Protein AF-A0A2J7ZMC0-F1 (afdb_monomer_lite)

Foldseek 3Di:
DVVVVLVVLVVVLVVLLVVLLVQLPDVLLQDPPHDLVVQLVSLVVSLVSLVVSVVVLVVSQVVCVVVVHDRDDDPSSVLSNLSSVLSNLVSVLVVVVVVVVVCVVPDDPVPDDVVVVVVVVVVSVVSVVSSVVSPDDGPVVVVVVVVVVVVVLVVVLVVLVVLVVVLVVVQVPAAFDWDDDDPDPLDTDTPYPDHPPVVVVSLVVSLVSLVVSCPDPSNVVPVVVSVVVNVLSVQLVLQSVLLVLLRVLLVQCVVPLVDPVNCVVCVPLNVLSVVLVVVNSVLSGDADPPVPGAGQRDDDPDDDDDDDDDHSRNPPCSSVSSVVSNVSSVVSQVVCVVVVNHD

Organism: NCBI:txid47790

Secondary structure (DSSP, 8-state):
-HHHHHHHHHHHHHHHHHHHHHHHT-HHHH-TTS-HHHHHHHHHHHHHHHHHHHHHHHHHHHHHHHTTPPPPP-HHHHHHHHHHHHHHHHHHHHHHHHHHHHHHHHS-GGG--HHHHHHHHHHHHHHHHHHHHHS---THHHHHHHHHHHHHHHHHHHHHHHHHHHHHHHTTS----EEE-TT-TT-EEESSSS--HHHHHHHHHHHHHHHHHHT-TT-GGGHHHHHHHHHHHHHHHHHHHHHHHHHHHHHHHHHHHT-HHHHHH-HHHHHHHHHHHHHHHHHT--PPPGGGPPPTT-SSSS--S-S----SS--TTHHHHHHHHHHHHHHHHHHHHHTT---

pLDDT: mean 79.35, std 13.95, range [30.05, 94.62]

InterPro domains:
  IPR013602 Dynein heavy chain, linker [PF08393] (139-338)
  IPR026983 Dynein heavy chain [PTHR10676] (139-338)
  IPR042222 Dynein heavy chain, domain 2, N-terminal [G3DSA:1.20.140.100] (159-339)

Sequence (343 aa):
MYGAELNRQVEQMHKQITAISIQAQHDMILDERSDPFVVLAYTGRLLERVQALQTQAERIQLHQRTFRLEETRFPELEDCHEDVALRHRLWTALVEWEELTGGWLVARFEGLAPSAMEGLLSVYSRAVFKMERGLVPNKLLAAREAVTLISTEATQEAALEAMLDKVTDKWRHVELVLKPYKALKETYVMGGVAPPHEVLAVLEDSAVIMATIAASRYVAGIRAEVERLERQLRLFGDTLDEWLDCQRQWLALEPILTAADIQRQLPAEARAFAAVDRQLKDINRKPPPAKDRPTALQAPVLCNDNEKPRTAGTQPGLLEQLRRCNEALEGVAKNLESLGLNA

Radius of gyration: 39.71 Å; chains: 1; bounding box: 86×35×113 Å

Structure (mmCIF, N/CA/C/O backbone):
data_AF-A0A2J7ZMC0-F1
#
_entry.id   AF-A0A2J7ZMC0-F1
#
loop_
_atom_site.group_PDB
_atom_site.id
_atom_site.type_symbol
_atom_site.label_atom_id
_atom_site.label_alt_id
_atom_site.label_comp_id
_atom_site.label_asym_id
_atom_site.label_entity_id
_atom_site.label_seq_id
_atom_site.pdbx_PDB_ins_code
_atom_site.Cartn_x
_atom_site.Cartn_y
_atom_site.Cartn_z
_atom_site.occupancy
_atom_site.B_iso_or_equiv
_atom_site.auth_seq_id
_atom_site.auth_comp_id
_atom_site.auth_asym_id
_atom_site.auth_atom_id
_atom_site.pdbx_PDB_model_num
ATOM 1 N N . MET A 1 1 ? 51.742 1.397 -58.323 1.00 59.22 1 MET A N 1
ATOM 2 C CA . MET A 1 1 ? 50.314 1.325 -58.710 1.00 59.22 1 MET A CA 1
ATOM 3 C C . MET A 1 1 ? 49.417 0.880 -57.557 1.00 59.22 1 MET A C 1
ATOM 5 O O . MET A 1 1 ? 48.471 1.595 -57.275 1.00 59.22 1 MET A O 1
ATOM 9 N N . TYR A 1 2 ? 49.735 -0.206 -56.840 1.00 64.31 2 TYR A N 1
ATOM 10 C CA . TYR A 1 2 ? 48.884 -0.746 -55.762 1.00 64.31 2 TYR A CA 1
ATOM 11 C C . TYR A 1 2 ? 48.555 0.245 -54.620 1.00 64.31 2 TYR A C 1
ATOM 13 O O . TYR A 1 2 ? 47.405 0.356 -54.218 1.00 64.31 2 TYR A O 1
ATOM 21 N N . GLY A 1 3 ? 49.527 1.042 -54.154 1.00 69.50 3 GLY A N 1
ATOM 22 C CA . GLY A 1 3 ? 49.288 2.042 -53.097 1.00 69.50 3 GLY A CA 1
ATOM 23 C C . GLY A 1 3 ? 48.403 3.229 -53.511 1.00 69.50 3 GLY A C 1
ATOM 24 O O . GLY A 1 3 ? 47.678 3.764 -52.682 1.00 69.50 3 GLY A O 1
ATOM 25 N N . ALA A 1 4 ? 48.403 3.615 -54.793 1.00 77.06 4 ALA A N 1
ATOM 26 C CA . ALA A 1 4 ? 47.547 4.700 -55.289 1.00 77.06 4 ALA A CA 1
ATOM 27 C C . ALA A 1 4 ? 46.073 4.270 -55.363 1.00 77.06 4 ALA A C 1
ATOM 29 O O . ALA A 1 4 ? 45.180 5.054 -55.053 1.00 77.06 4 ALA A O 1
ATOM 30 N N . GLU A 1 5 ? 45.831 3.009 -55.726 1.00 80.25 5 GLU A N 1
ATOM 31 C CA . GLU A 1 5 ? 44.493 2.416 -55.733 1.00 80.25 5 GLU A CA 1
ATOM 32 C C . GLU A 1 5 ? 43.945 2.250 -54.309 1.00 80.25 5 GLU A C 1
ATOM 34 O O . GLU A 1 5 ? 42.790 2.569 -54.044 1.00 80.25 5 GLU A O 1
ATOM 39 N N . LEU A 1 6 ? 44.795 1.844 -53.362 1.00 80.00 6 LEU A N 1
ATOM 40 C CA . LEU A 1 6 ? 44.420 1.727 -51.955 1.00 80.00 6 LEU A CA 1
ATOM 41 C C . LEU A 1 6 ? 44.056 3.086 -51.343 1.00 80.00 6 LEU A C 1
ATOM 43 O O . LEU A 1 6 ? 43.012 3.209 -50.712 1.00 80.00 6 LEU A O 1
ATOM 47 N N . ASN A 1 7 ? 44.856 4.126 -51.603 1.00 80.06 7 ASN A N 1
ATOM 48 C CA . ASN A 1 7 ? 44.552 5.487 -51.152 1.00 80.06 7 ASN A CA 1
ATOM 49 C C . ASN A 1 7 ? 43.242 6.013 -51.752 1.00 80.06 7 ASN A C 1
ATOM 51 O O . ASN A 1 7 ? 42.441 6.620 -51.046 1.00 80.06 7 ASN A O 1
ATOM 55 N N . ARG A 1 8 ? 42.967 5.717 -53.028 1.00 86.06 8 ARG A N 1
ATOM 56 C CA . ARG A 1 8 ? 41.690 6.066 -53.664 1.00 86.06 8 ARG A CA 1
ATOM 57 C C . ARG A 1 8 ? 40.503 5.374 -52.987 1.00 86.06 8 ARG A C 1
ATOM 59 O O . ARG A 1 8 ? 39.468 6.007 -52.785 1.00 86.06 8 ARG A O 1
ATOM 66 N N . GLN A 1 9 ? 40.641 4.097 -52.625 1.00 85.12 9 GLN A N 1
ATOM 67 C CA . GLN A 1 9 ? 39.600 3.357 -51.903 1.00 85.12 9 GLN A CA 1
ATOM 68 C C . GLN A 1 9 ? 39.377 3.920 -50.496 1.00 85.12 9 GLN A C 1
ATOM 70 O O . GLN A 1 9 ? 38.231 4.090 -50.088 1.00 85.12 9 GLN A O 1
ATOM 75 N N . VAL A 1 10 ? 40.450 4.281 -49.789 1.00 84.75 10 VAL A N 1
ATOM 76 C CA . VAL A 1 10 ? 40.393 4.946 -48.478 1.00 84.75 10 VAL A CA 1
ATOM 77 C C . VAL A 1 10 ? 39.643 6.281 -48.575 1.00 84.75 10 VAL A C 1
ATOM 79 O O . VAL A 1 10 ? 38.712 6.516 -47.806 1.00 84.75 10 VAL A O 1
ATOM 82 N N . GLU A 1 11 ? 39.977 7.147 -49.537 1.00 87.00 11 GLU A N 1
ATOM 83 C CA . GLU A 1 11 ? 39.273 8.423 -49.752 1.00 87.00 11 GLU A CA 1
ATOM 84 C C . GLU A 1 11 ? 37.794 8.228 -50.110 1.00 87.00 11 GLU A C 1
ATOM 86 O O . GLU A 1 11 ? 36.926 8.984 -49.664 1.00 87.00 11 GLU A O 1
ATOM 91 N N . GLN A 1 12 ? 37.489 7.210 -50.917 1.00 89.44 12 GLN A N 1
ATOM 92 C CA . GLN A 1 12 ? 36.116 6.879 -51.280 1.00 89.44 12 GLN A CA 1
ATOM 93 C C . GLN A 1 12 ? 35.301 6.435 -50.060 1.00 89.44 12 GLN A C 1
ATOM 95 O O . GLN A 1 12 ? 34.151 6.858 -49.929 1.00 89.44 12 GLN A O 1
ATOM 100 N N . MET A 1 13 ? 35.889 5.651 -49.153 1.00 88.38 13 MET A N 1
ATOM 101 C CA . MET A 1 13 ? 35.207 5.244 -47.924 1.00 88.38 13 MET A CA 1
ATOM 102 C C . MET A 1 13 ? 34.904 6.435 -47.022 1.00 88.38 13 MET A C 1
ATOM 104 O O . MET A 1 13 ? 33.766 6.560 -46.585 1.00 88.38 13 MET A O 1
ATOM 108 N N . HIS A 1 14 ? 35.849 7.361 -46.821 1.00 86.31 14 HIS A N 1
ATOM 109 C CA . HIS A 1 14 ? 35.584 8.574 -46.036 1.00 86.31 14 HIS A CA 1
ATOM 110 C C . HIS A 1 14 ? 34.389 9.360 -46.595 1.00 86.31 14 HIS A C 1
ATOM 112 O O . HIS A 1 14 ? 33.475 9.709 -45.852 1.00 86.31 14 HIS A O 1
ATOM 118 N N . LYS A 1 15 ? 34.322 9.553 -47.921 1.00 90.25 15 LYS A N 1
ATOM 119 C CA . LYS A 1 15 ? 33.177 10.219 -48.571 1.00 90.25 15 LYS A CA 1
ATOM 120 C C . LYS A 1 15 ? 31.860 9.475 -48.342 1.00 90.25 15 LYS A C 1
ATOM 122 O O . LYS A 1 15 ? 30.828 10.109 -48.131 1.00 90.25 15 LYS A O 1
ATOM 127 N N . GLN A 1 16 ? 31.879 8.144 -48.401 1.00 90.69 16 GLN A N 1
ATOM 128 C CA . GLN A 1 16 ? 30.690 7.323 -48.172 1.00 90.69 16 GLN A CA 1
ATOM 129 C C . GLN A 1 16 ? 30.238 7.354 -46.705 1.00 90.69 16 GLN A C 1
ATOM 131 O O . GLN A 1 16 ? 29.037 7.456 -46.469 1.00 90.69 16 GLN A O 1
ATOM 136 N N . ILE A 1 17 ? 31.171 7.349 -45.747 1.00 88.88 17 ILE A N 1
ATOM 137 C CA . ILE A 1 17 ? 30.894 7.496 -44.308 1.00 88.88 17 ILE A CA 1
ATOM 138 C C . ILE A 1 17 ? 30.232 8.851 -44.039 1.00 88.88 17 ILE A C 1
ATOM 140 O O . ILE A 1 17 ? 29.149 8.901 -43.460 1.00 88.88 17 ILE A O 1
ATOM 144 N N . THR A 1 18 ? 30.806 9.950 -44.544 1.00 87.69 18 THR A N 1
ATOM 145 C CA . THR A 1 18 ? 30.214 11.289 -44.390 1.00 87.69 18 THR A CA 1
ATOM 146 C C . THR A 1 18 ? 28.818 11.369 -45.010 1.00 87.69 18 THR A C 1
ATOM 148 O O . THR A 1 18 ? 27.901 11.923 -44.407 1.00 87.69 18 THR A O 1
ATOM 151 N N . ALA A 1 19 ? 28.619 10.784 -46.196 1.00 91.56 19 ALA A N 1
ATOM 152 C CA . ALA A 1 19 ? 27.313 10.774 -46.850 1.00 91.56 19 ALA A CA 1
ATOM 153 C C . ALA A 1 19 ? 26.255 10.001 -46.045 1.00 91.56 19 ALA A C 1
ATOM 155 O O . ALA A 1 19 ? 25.112 10.448 -45.965 1.00 91.56 19 ALA A O 1
ATOM 156 N N . ILE A 1 20 ? 26.618 8.860 -45.447 1.00 89.50 20 ILE A N 1
ATOM 157 C CA . ILE A 1 20 ? 25.699 8.091 -44.599 1.00 89.50 20 ILE A CA 1
ATOM 158 C C . ILE A 1 20 ? 25.394 8.849 -43.305 1.00 89.50 20 ILE A C 1
ATOM 160 O O . ILE A 1 20 ? 24.233 8.914 -42.916 1.00 89.50 20 ILE A O 1
ATOM 164 N N . SER A 1 21 ? 26.394 9.481 -42.689 1.00 84.56 21 SER A N 1
ATOM 165 C CA . SER A 1 21 ? 26.199 10.296 -41.485 1.00 84.56 21 SER A CA 1
ATOM 166 C C . SER A 1 21 ? 25.202 11.443 -41.717 1.00 84.56 21 SER A C 1
ATOM 168 O O . SER A 1 21 ? 24.285 11.631 -40.923 1.00 84.56 21 SER A O 1
ATOM 170 N N . ILE A 1 22 ? 25.286 12.146 -42.855 1.00 86.50 22 ILE A N 1
ATOM 171 C CA . ILE A 1 22 ? 24.305 13.184 -43.227 1.00 86.50 22 ILE A CA 1
ATOM 172 C C . ILE A 1 22 ? 22.911 12.576 -43.447 1.00 86.50 22 ILE A C 1
ATOM 174 O O . ILE A 1 22 ? 21.909 13.124 -42.997 1.00 86.50 22 ILE A O 1
ATOM 178 N N . GLN A 1 23 ? 22.829 11.425 -44.117 1.00 88.81 23 GLN A N 1
ATOM 179 C CA . GLN A 1 23 ? 21.560 10.727 -44.356 1.00 88.81 23 GLN A CA 1
ATOM 180 C C . GLN A 1 23 ? 20.906 10.226 -43.059 1.00 88.81 23 GLN A C 1
ATOM 182 O O . GLN A 1 23 ? 19.683 10.227 -42.952 1.00 88.81 23 GLN A O 1
ATOM 187 N N . ALA A 1 24 ? 21.699 9.856 -42.053 1.00 84.94 24 ALA A N 1
ATOM 188 C CA . ALA A 1 24 ? 21.215 9.474 -40.729 1.00 84.94 24 ALA A CA 1
ATOM 189 C C . ALA A 1 24 ? 20.591 10.652 -39.951 1.00 84.94 24 ALA A C 1
ATOM 191 O O . ALA A 1 24 ? 19.848 10.435 -38.994 1.00 84.94 24 ALA A O 1
ATOM 192 N N . GLN A 1 25 ? 20.855 11.895 -40.365 1.00 82.75 25 GLN A N 1
ATOM 193 C CA . GLN A 1 25 ? 20.270 13.113 -39.793 1.00 82.75 25 GLN A CA 1
ATOM 194 C C . GLN A 1 25 ? 19.023 13.597 -40.545 1.00 82.75 25 GLN A C 1
ATOM 196 O O . GLN A 1 25 ? 18.522 14.680 -40.261 1.00 82.75 25 GLN A O 1
ATOM 201 N N . HIS A 1 26 ? 18.517 12.827 -41.510 1.00 86.56 26 HIS A N 1
ATOM 202 C CA . HIS A 1 26 ? 17.338 13.219 -42.272 1.00 86.56 26 HIS A CA 1
ATOM 203 C C . HIS A 1 26 ? 16.121 13.426 -41.354 1.00 86.56 26 HIS A C 1
ATOM 205 O O . HIS A 1 26 ? 15.813 12.570 -40.527 1.00 86.56 26 HIS A O 1
ATOM 211 N N . ASP A 1 27 ? 15.368 14.508 -41.584 1.00 80.81 27 ASP A N 1
ATOM 212 C CA . ASP A 1 27 ? 14.191 14.898 -40.791 1.00 80.81 27 ASP A CA 1
ATOM 213 C C . ASP A 1 27 ? 13.170 13.769 -40.566 1.00 80.81 27 ASP A C 1
ATOM 215 O O . ASP A 1 27 ? 12.618 13.656 -39.478 1.00 80.81 27 ASP A O 1
ATOM 219 N N . MET A 1 28 ? 12.973 12.871 -41.543 1.00 84.56 28 MET A N 1
ATOM 220 C CA . MET A 1 28 ? 12.070 11.719 -41.420 1.00 84.56 28 MET A CA 1
ATOM 221 C C . MET A 1 28 ? 12.466 10.744 -40.301 1.00 84.56 28 MET A C 1
ATOM 223 O O . MET A 1 28 ? 11.622 10.029 -39.785 1.00 84.56 28 MET A O 1
ATOM 227 N N . ILE A 1 29 ? 13.747 10.680 -39.926 1.00 81.75 29 ILE A N 1
ATOM 228 C CA . ILE A 1 29 ? 14.208 9.825 -38.823 1.00 81.75 29 ILE A CA 1
ATOM 229 C C . ILE A 1 29 ? 13.983 10.521 -37.474 1.00 81.75 29 ILE A C 1
ATOM 231 O O . ILE A 1 29 ? 13.872 9.857 -36.443 1.00 81.75 29 ILE A O 1
ATOM 235 N N . LEU A 1 30 ? 13.948 11.856 -37.476 1.00 76.44 30 LEU A N 1
ATOM 236 C CA . LEU A 1 30 ? 13.874 12.690 -36.279 1.00 76.44 30 LEU A CA 1
ATOM 237 C C . LEU A 1 30 ? 12.436 13.086 -35.912 1.00 76.44 30 LEU A C 1
ATOM 239 O O . LEU A 1 30 ? 12.196 13.433 -34.756 1.00 76.44 30 LEU A O 1
ATOM 243 N N . ASP A 1 31 ? 11.501 13.029 -36.864 1.00 78.62 31 ASP A N 1
ATOM 244 C CA . ASP A 1 31 ? 10.083 13.331 -36.661 1.00 78.62 31 ASP A CA 1
ATOM 245 C C . ASP A 1 31 ? 9.290 12.090 -36.223 1.00 78.62 31 ASP A C 1
ATOM 247 O O . ASP A 1 31 ? 9.159 11.125 -36.974 1.00 78.62 31 ASP A O 1
ATOM 251 N N . GLU A 1 32 ? 8.707 12.164 -35.024 1.00 74.31 32 GLU A N 1
ATOM 252 C CA . GLU A 1 32 ? 7.839 11.153 -34.398 1.00 74.31 32 GLU A CA 1
ATOM 253 C C . GLU A 1 32 ? 6.599 10.810 -35.237 1.00 74.31 32 GLU A C 1
ATOM 255 O O . GLU A 1 32 ? 6.055 9.718 -35.119 1.00 74.31 32 GLU A O 1
ATOM 260 N N . ARG A 1 33 ? 6.147 11.724 -36.104 1.00 78.56 33 ARG A N 1
ATOM 261 C CA . ARG A 1 33 ? 4.962 11.515 -36.955 1.00 78.56 33 ARG A CA 1
ATOM 262 C C . ARG A 1 33 ? 5.264 10.765 -38.248 1.00 78.56 33 ARG A C 1
ATOM 264 O O . ARG A 1 33 ? 4.353 10.540 -39.047 1.00 78.56 33 ARG A O 1
ATOM 271 N N . SER A 1 34 ? 6.529 10.445 -38.490 1.00 87.12 34 SER A N 1
ATOM 272 C CA . SER A 1 34 ? 6.940 9.730 -39.691 1.00 87.12 34 SER A CA 1
ATOM 273 C C . SER A 1 34 ? 6.424 8.297 -39.673 1.00 87.12 34 SER A C 1
ATOM 275 O O . SER A 1 34 ? 6.335 7.671 -38.621 1.00 87.12 34 SER A O 1
ATOM 277 N N . ASP A 1 35 ? 6.110 7.768 -40.856 1.00 87.06 35 ASP A N 1
ATOM 278 C CA . ASP A 1 35 ? 5.677 6.380 -41.010 1.00 87.06 35 ASP A CA 1
ATOM 279 C C . ASP A 1 35 ? 6.795 5.421 -40.539 1.00 87.06 35 ASP A C 1
ATOM 281 O O . ASP A 1 35 ? 7.868 5.388 -41.164 1.00 87.06 35 ASP A O 1
ATOM 285 N N . PRO A 1 36 ? 6.563 4.623 -39.476 1.00 86.69 36 PRO A N 1
ATOM 286 C CA . PRO A 1 36 ? 7.591 3.762 -38.904 1.00 86.69 36 PRO A CA 1
ATOM 287 C C . PRO A 1 36 ? 8.159 2.749 -39.902 1.00 86.69 36 PRO A C 1
ATOM 289 O O . PRO A 1 36 ? 9.359 2.476 -39.881 1.00 86.69 36 PRO A O 1
ATOM 292 N N . PHE A 1 37 ? 7.347 2.222 -40.824 1.00 88.38 37 PHE A N 1
ATOM 293 C CA . PHE A 1 37 ? 7.797 1.242 -41.816 1.00 88.38 37 PHE A CA 1
ATOM 294 C C . PHE A 1 37 ? 8.705 1.882 -42.866 1.00 88.38 37 PHE A C 1
ATOM 296 O O . PHE A 1 37 ? 9.706 1.287 -43.278 1.00 88.38 37 PHE A O 1
ATOM 303 N N . VAL A 1 38 ? 8.396 3.116 -43.273 1.00 90.06 38 VAL A N 1
ATOM 304 C CA . VAL A 1 38 ? 9.235 3.883 -44.205 1.00 90.06 38 VAL A CA 1
ATOM 305 C C . VAL A 1 38 ? 10.580 4.212 -43.562 1.00 90.06 38 VAL A C 1
ATOM 307 O O . VAL A 1 38 ? 11.627 4.021 -44.194 1.00 90.06 38 VAL A O 1
ATOM 310 N N . VAL A 1 39 ? 10.572 4.646 -42.299 1.00 90.06 39 VAL A N 1
ATOM 311 C CA . VAL A 1 39 ? 11.797 4.973 -41.560 1.00 90.06 39 VAL A CA 1
ATOM 312 C C . VAL A 1 39 ? 12.634 3.723 -41.285 1.00 90.06 39 VAL A C 1
ATOM 314 O O . VAL A 1 39 ? 13.853 3.752 -41.475 1.00 90.06 39 VAL A O 1
ATOM 317 N N . LEU A 1 40 ? 12.016 2.595 -40.929 1.00 91.31 40 LEU A N 1
ATOM 318 C CA . LEU A 1 40 ? 12.701 1.310 -40.751 1.00 91.31 40 LEU A CA 1
ATOM 319 C C . LEU A 1 40 ? 13.352 0.815 -42.042 1.00 91.31 40 LEU A C 1
ATOM 321 O O . LEU A 1 40 ? 14.520 0.429 -42.030 1.00 91.31 40 LEU A O 1
ATOM 325 N N . ALA A 1 41 ? 12.641 0.883 -43.169 1.00 91.81 41 ALA A N 1
ATOM 326 C CA . ALA A 1 41 ? 13.199 0.506 -44.464 1.00 91.81 41 ALA A CA 1
ATOM 327 C C . ALA A 1 41 ? 14.363 1.427 -44.871 1.00 91.81 41 ALA A C 1
ATOM 329 O O . ALA A 1 41 ? 15.343 0.976 -45.465 1.00 91.81 41 ALA A O 1
ATOM 330 N N . TYR A 1 42 ? 14.273 2.724 -44.564 1.00 91.94 42 TYR A N 1
ATOM 331 C CA . TYR A 1 42 ? 15.334 3.688 -44.848 1.00 91.94 42 TYR A CA 1
ATOM 332 C C . TYR A 1 42 ? 16.574 3.467 -43.973 1.00 91.94 42 TYR A C 1
ATOM 334 O O . TYR A 1 42 ? 17.674 3.300 -44.499 1.00 91.94 42 TYR A O 1
ATOM 342 N N . THR A 1 43 ? 16.397 3.412 -42.653 1.00 91.19 43 THR A N 1
ATOM 343 C CA . THR A 1 43 ? 17.481 3.185 -41.684 1.00 91.19 43 THR A CA 1
ATOM 344 C C . THR A 1 43 ? 18.112 1.802 -41.838 1.00 91.19 43 THR A C 1
ATOM 346 O O . THR A 1 43 ? 19.330 1.690 -41.740 1.00 91.19 43 THR A O 1
ATOM 349 N N . GLY A 1 44 ? 17.331 0.773 -42.186 1.00 91.69 44 GLY A N 1
ATOM 350 C CA . GLY A 1 44 ? 17.837 -0.563 -42.508 1.00 91.69 44 GLY A CA 1
ATOM 351 C C . GLY A 1 44 ? 18.770 -0.555 -43.721 1.00 91.69 44 GLY A C 1
ATOM 352 O O . GLY A 1 44 ? 19.881 -1.073 -43.648 1.00 91.69 44 GLY A O 1
ATOM 353 N N . ARG A 1 45 ? 18.397 0.146 -44.804 1.00 94.19 45 ARG A N 1
ATOM 354 C CA . ARG A 1 45 ? 19.287 0.333 -45.968 1.00 94.19 45 ARG A CA 1
ATOM 355 C C . ARG A 1 45 ? 20.565 1.097 -45.620 1.00 94.19 45 ARG A C 1
ATOM 357 O O . ARG A 1 45 ? 21.611 0.839 -46.214 1.00 94.19 45 ARG A O 1
ATOM 364 N N . LEU A 1 46 ? 20.500 2.069 -44.707 1.00 91.88 46 LEU A N 1
ATOM 365 C CA . LEU A 1 46 ? 21.705 2.750 -44.223 1.00 91.88 46 LEU A CA 1
ATOM 366 C C . LEU A 1 46 ? 22.591 1.789 -43.423 1.00 91.88 46 LEU A C 1
ATOM 368 O O . LEU A 1 46 ? 23.796 1.766 -43.656 1.00 91.88 46 LEU A O 1
ATOM 372 N N . LEU A 1 47 ? 22.005 0.963 -42.552 1.00 92.69 47 LEU A N 1
ATOM 373 C CA . LEU A 1 47 ? 22.733 -0.012 -41.740 1.00 92.69 47 LEU A CA 1
ATOM 374 C C . LEU A 1 47 ? 23.465 -1.045 -42.607 1.00 92.69 47 LEU A C 1
ATOM 376 O O . LEU A 1 47 ? 24.660 -1.257 -42.412 1.00 92.69 47 LEU A O 1
ATOM 380 N N . GLU A 1 48 ? 22.792 -1.607 -43.616 1.00 93.81 48 GLU A N 1
ATOM 381 C CA . GLU A 1 48 ? 23.401 -2.526 -44.593 1.00 93.81 48 GLU A CA 1
ATOM 382 C C . GLU A 1 48 ? 24.590 -1.881 -45.317 1.00 93.81 48 GLU A C 1
ATOM 384 O O . GLU A 1 48 ? 25.640 -2.499 -45.505 1.00 93.81 48 GLU A O 1
ATOM 389 N N . ARG A 1 49 ? 24.459 -0.604 -45.700 1.00 94.25 49 ARG A N 1
ATOM 390 C CA . ARG A 1 49 ? 25.540 0.142 -46.358 1.00 94.25 49 ARG A CA 1
ATOM 391 C C . ARG A 1 49 ? 26.731 0.367 -45.431 1.00 94.25 49 ARG A C 1
ATOM 393 O O . ARG A 1 49 ? 27.860 0.236 -45.894 1.00 94.25 49 ARG A O 1
ATOM 400 N N . VAL A 1 50 ? 26.510 0.686 -44.154 1.00 92.38 50 VAL A N 1
ATOM 401 C CA . VAL A 1 50 ? 27.612 0.840 -43.189 1.00 92.38 50 VAL A CA 1
ATOM 402 C C . VAL A 1 50 ? 28.295 -0.499 -42.912 1.00 92.38 50 VAL A C 1
ATOM 404 O O . VAL A 1 50 ? 29.521 -0.555 -42.886 1.00 92.38 50 VAL A O 1
ATOM 407 N N . GLN A 1 51 ? 27.537 -1.590 -42.787 1.00 92.94 51 GLN A N 1
ATOM 408 C CA . GLN A 1 51 ? 28.099 -2.936 -42.621 1.00 92.94 51 GLN A CA 1
ATOM 409 C C . GLN A 1 51 ? 28.957 -3.349 -43.824 1.00 92.94 51 GLN A C 1
ATOM 411 O O . GLN A 1 51 ? 30.057 -3.873 -43.654 1.00 92.94 51 GLN A O 1
ATOM 416 N N . ALA A 1 52 ? 28.514 -3.038 -45.046 1.00 93.00 52 ALA A N 1
ATOM 417 C CA . ALA A 1 52 ? 29.318 -3.267 -46.243 1.00 93.00 52 ALA A CA 1
ATOM 418 C C . ALA A 1 52 ? 30.642 -2.476 -46.218 1.00 93.00 52 ALA A C 1
ATOM 420 O O . ALA A 1 52 ? 31.679 -2.999 -46.634 1.00 93.00 52 ALA A O 1
ATOM 421 N N . LEU A 1 53 ? 30.631 -1.241 -45.697 1.00 91.00 53 LEU A N 1
ATOM 422 C CA . LEU A 1 53 ? 31.846 -0.445 -45.503 1.00 91.00 53 LEU A CA 1
ATOM 423 C C . LEU A 1 53 ? 32.762 -1.028 -44.419 1.00 91.00 53 LEU A C 1
ATOM 425 O O . LEU A 1 53 ? 33.975 -1.002 -44.606 1.00 91.00 53 LEU A O 1
ATOM 429 N N . GLN A 1 54 ? 32.220 -1.603 -43.339 1.00 91.56 54 GLN A N 1
ATOM 430 C CA . GLN A 1 54 ? 33.008 -2.316 -42.321 1.00 91.56 54 GLN A CA 1
ATOM 431 C C . GLN A 1 54 ? 33.749 -3.508 -42.937 1.00 91.56 54 GLN A C 1
ATOM 433 O O . GLN A 1 54 ? 34.969 -3.600 -42.819 1.00 91.56 54 GLN A O 1
ATOM 438 N N . THR A 1 55 ? 33.055 -4.348 -43.712 1.00 92.31 55 THR A N 1
ATOM 439 C CA . THR A 1 55 ? 33.694 -5.462 -44.435 1.00 92.31 55 THR A CA 1
ATOM 440 C C . THR A 1 55 ? 34.740 -4.970 -45.445 1.00 92.31 55 THR A C 1
ATOM 442 O O . THR A 1 55 ? 35.789 -5.592 -45.634 1.00 92.31 55 THR A O 1
ATOM 445 N N . GLN A 1 56 ? 34.489 -3.838 -46.111 1.00 89.44 56 GLN A N 1
ATOM 446 C CA . GLN A 1 56 ? 35.458 -3.238 -47.027 1.00 89.44 56 GLN A CA 1
ATOM 447 C C . GLN A 1 56 ? 36.705 -2.719 -46.291 1.00 89.44 56 GLN A C 1
ATOM 449 O O . GLN A 1 56 ? 37.819 -2.929 -46.779 1.00 89.44 56 GLN A O 1
ATOM 454 N N . ALA A 1 57 ? 36.536 -2.088 -45.128 1.00 88.62 57 ALA A N 1
ATOM 455 C CA . ALA A 1 57 ? 37.624 -1.600 -44.287 1.00 88.62 57 ALA A CA 1
ATOM 456 C C . ALA A 1 57 ? 38.502 -2.751 -43.774 1.00 88.62 57 ALA A C 1
ATOM 458 O O . ALA A 1 57 ? 39.725 -2.685 -43.903 1.00 88.62 57 ALA A O 1
ATOM 459 N N . GLU A 1 58 ? 37.895 -3.845 -43.305 1.00 89.44 58 GLU A N 1
ATOM 460 C CA . GLU A 1 58 ? 38.609 -5.064 -42.901 1.00 89.44 58 GLU A CA 1
ATOM 461 C C . GLU A 1 58 ? 39.447 -5.636 -44.050 1.00 89.44 58 GLU A C 1
ATOM 463 O O . GLU A 1 58 ? 40.611 -6.002 -43.870 1.00 89.44 58 GLU A O 1
ATOM 468 N N . ARG A 1 59 ? 38.887 -5.667 -45.266 1.00 88.06 59 ARG A N 1
ATOM 469 C CA . ARG A 1 59 ? 39.602 -6.139 -46.458 1.00 88.06 59 ARG A CA 1
ATOM 470 C C . ARG A 1 59 ? 40.792 -5.242 -46.805 1.00 88.06 59 ARG A C 1
ATOM 472 O O . ARG A 1 59 ? 41.860 -5.750 -47.146 1.00 88.06 59 ARG A O 1
ATOM 479 N N . ILE A 1 60 ? 40.634 -3.922 -46.708 1.00 85.50 60 ILE A N 1
ATOM 480 C CA . ILE A 1 60 ? 41.719 -2.953 -46.932 1.00 85.50 60 ILE A CA 1
ATOM 481 C C . ILE A 1 60 ? 42.831 -3.150 -45.898 1.00 85.50 60 ILE A C 1
ATOM 483 O O . ILE A 1 60 ? 43.994 -3.279 -46.282 1.00 85.50 60 ILE A O 1
ATOM 487 N N . GLN A 1 61 ? 42.482 -3.266 -44.616 1.00 85.88 61 GLN A N 1
ATOM 488 C CA . GLN A 1 61 ? 43.440 -3.511 -43.534 1.00 85.88 61 GLN A CA 1
ATOM 489 C C . GLN A 1 61 ? 44.165 -4.851 -43.701 1.00 85.88 61 GLN A C 1
ATOM 491 O O . GLN A 1 61 ? 45.380 -4.927 -43.520 1.00 85.88 61 GLN A O 1
ATOM 496 N N . LEU A 1 62 ? 43.462 -5.905 -44.129 1.00 87.19 62 LEU A N 1
ATOM 497 C CA . LEU A 1 62 ? 44.068 -7.201 -44.439 1.00 87.19 62 LEU A CA 1
ATOM 498 C C . LEU A 1 62 ? 45.109 -7.085 -45.561 1.00 87.19 62 LEU A C 1
ATOM 500 O O . LEU A 1 62 ? 46.205 -7.647 -45.462 1.00 87.19 62 LEU A O 1
ATOM 504 N N . HIS A 1 63 ? 44.796 -6.340 -46.623 1.00 85.00 63 HIS A N 1
ATOM 505 C CA . HIS A 1 63 ? 45.754 -6.071 -47.691 1.00 85.00 63 HIS A CA 1
ATOM 506 C C . HIS A 1 63 ? 46.944 -5.246 -47.184 1.00 85.00 63 HIS A C 1
ATOM 508 O O . HIS A 1 63 ? 48.083 -5.618 -47.457 1.00 85.00 63 HIS A O 1
ATOM 514 N N . GLN A 1 64 ? 46.720 -4.193 -46.394 1.00 83.50 64 GLN A N 1
ATOM 515 C CA . GLN A 1 64 ? 47.796 -3.390 -45.796 1.00 83.50 64 GLN A CA 1
ATOM 516 C C . GLN A 1 64 ? 48.739 -4.250 -44.950 1.00 83.50 64 GLN A C 1
ATOM 518 O O . GLN A 1 64 ? 49.949 -4.215 -45.172 1.00 83.50 64 GLN A O 1
ATOM 523 N N . ARG A 1 65 ? 48.193 -5.126 -44.097 1.00 88.38 65 ARG A N 1
ATOM 524 C CA . ARG A 1 65 ? 48.960 -6.116 -43.319 1.00 88.38 65 ARG A CA 1
ATOM 525 C C . ARG A 1 65 ? 49.790 -7.037 -44.200 1.00 88.38 65 ARG A C 1
ATOM 527 O O . ARG A 1 65 ? 50.985 -7.213 -43.970 1.00 88.38 65 ARG A O 1
ATOM 534 N N . THR A 1 66 ? 49.167 -7.608 -45.229 1.00 87.31 66 THR A N 1
ATOM 535 C CA . THR A 1 66 ? 49.814 -8.572 -46.135 1.00 87.31 66 THR A CA 1
ATOM 536 C C . THR A 1 66 ? 50.985 -7.935 -46.886 1.00 87.31 66 THR A C 1
ATOM 538 O O . THR A 1 66 ? 52.037 -8.553 -47.039 1.00 87.31 66 THR A O 1
ATOM 541 N N . PHE A 1 67 ? 50.833 -6.677 -47.304 1.00 85.12 67 PHE A N 1
ATOM 542 C CA . PHE A 1 67 ? 51.871 -5.912 -47.999 1.00 85.12 67 PHE A CA 1
ATOM 543 C C . PHE A 1 67 ? 52.819 -5.148 -47.057 1.00 85.12 67 PHE A C 1
ATOM 545 O O . PHE A 1 67 ? 53.683 -4.422 -47.545 1.00 85.12 67 PHE A O 1
ATOM 552 N N . ARG A 1 68 ? 52.698 -5.331 -45.731 1.00 83.56 68 ARG A N 1
ATOM 553 C CA . ARG A 1 68 ? 53.476 -4.627 -44.690 1.00 83.56 68 ARG A CA 1
ATOM 554 C C . ARG A 1 68 ? 53.422 -3.097 -44.817 1.00 83.56 68 ARG A C 1
ATOM 556 O O . ARG A 1 68 ? 54.415 -2.411 -44.583 1.00 83.56 68 ARG A O 1
ATOM 563 N N . LEU A 1 69 ? 52.267 -2.584 -45.224 1.00 83.56 69 LEU A N 1
ATOM 564 C CA . LEU A 1 69 ? 51.947 -1.161 -45.248 1.00 83.56 69 LEU A CA 1
ATOM 565 C C . LEU A 1 69 ? 51.359 -0.739 -43.897 1.00 83.56 69 LEU A C 1
ATOM 567 O O . LEU A 1 69 ? 50.866 -1.573 -43.139 1.00 83.56 69 LEU A O 1
ATOM 571 N N . GLU A 1 70 ? 51.392 0.562 -43.615 1.00 80.81 70 GLU A N 1
ATOM 572 C CA . GLU A 1 70 ? 50.713 1.130 -42.452 1.00 80.81 70 GLU A CA 1
ATOM 573 C C . GLU A 1 70 ? 49.196 0.909 -42.562 1.00 80.81 70 GLU A C 1
ATOM 575 O O . GLU A 1 70 ? 48.590 1.152 -43.610 1.00 80.81 70 GLU A O 1
ATOM 580 N N . GLU A 1 71 ? 48.589 0.401 -41.489 1.00 82.38 71 GLU A N 1
ATOM 581 C CA . GLU A 1 71 ? 47.156 0.121 -41.443 1.00 82.38 71 GLU A CA 1
ATOM 582 C C . GLU A 1 71 ? 46.357 1.404 -41.239 1.00 82.38 71 GLU A C 1
ATOM 584 O O . GLU A 1 71 ? 46.521 2.112 -40.245 1.00 82.38 71 GLU A O 1
ATOM 589 N N . THR A 1 72 ? 45.429 1.672 -42.152 1.00 84.25 72 THR A N 1
ATOM 590 C CA . THR A 1 72 ? 44.493 2.782 -42.011 1.00 84.25 72 THR A CA 1
ATOM 591 C C . THR A 1 72 ? 43.368 2.386 -41.061 1.00 84.25 72 THR A C 1
ATOM 593 O O . THR A 1 72 ? 42.714 1.353 -41.232 1.00 84.25 72 THR A O 1
ATOM 596 N N . ARG A 1 73 ? 43.128 3.221 -40.049 1.00 80.31 73 ARG A N 1
ATOM 597 C CA . ARG A 1 73 ? 41.990 3.092 -39.133 1.00 80.31 73 ARG A CA 1
ATOM 598 C C . ARG A 1 73 ? 40.843 3.978 -39.604 1.00 80.31 73 ARG A C 1
ATOM 600 O O . ARG A 1 73 ? 41.092 5.033 -40.176 1.00 80.31 73 ARG A O 1
ATOM 607 N N . PHE A 1 74 ? 39.618 3.545 -39.328 1.00 83.31 74 PHE A N 1
ATOM 608 C CA . PHE A 1 74 ? 38.390 4.257 -39.686 1.00 83.31 74 PHE A CA 1
ATOM 609 C C . PHE A 1 74 ? 37.523 4.456 -38.438 1.00 83.31 74 PHE A C 1
ATOM 611 O O . PHE A 1 74 ? 36.478 3.818 -38.328 1.00 83.31 74 PHE A O 1
ATOM 618 N N . PRO A 1 75 ? 37.958 5.267 -37.459 1.00 78.81 75 PRO A N 1
ATOM 619 C CA . PRO A 1 75 ? 37.170 5.496 -36.247 1.00 78.81 75 PRO A CA 1
ATOM 620 C C . PRO A 1 75 ? 35.781 6.077 -36.565 1.00 78.81 75 PRO A C 1
ATOM 622 O O . PRO A 1 75 ? 34.788 5.655 -35.985 1.00 78.81 75 PRO A O 1
ATOM 625 N N . GLU A 1 76 ? 35.673 6.937 -37.582 1.00 82.38 76 GLU A N 1
ATOM 626 C CA . GLU A 1 76 ? 34.405 7.548 -37.999 1.00 82.38 76 GLU A CA 1
ATOM 627 C C . GLU A 1 76 ? 33.401 6.524 -38.556 1.00 82.38 76 GLU A C 1
ATOM 629 O O . GLU A 1 76 ? 32.200 6.789 -38.614 1.00 82.38 76 GLU A O 1
ATOM 634 N N . LEU A 1 77 ? 33.879 5.354 -38.998 1.00 86.81 77 LEU A N 1
ATOM 635 C CA . LEU A 1 77 ? 33.029 4.265 -39.477 1.00 86.81 77 LEU A CA 1
ATOM 636 C C . LEU A 1 77 ? 32.334 3.544 -38.320 1.00 86.81 77 LEU A C 1
ATOM 638 O O . LEU A 1 77 ? 31.175 3.157 -38.463 1.00 86.81 77 LEU A O 1
ATOM 642 N N . GLU A 1 78 ? 33.032 3.366 -37.197 1.00 84.94 78 GLU A N 1
ATOM 643 C CA . GLU A 1 78 ? 32.466 2.782 -35.978 1.00 84.94 78 GLU A CA 1
ATOM 644 C C . GLU A 1 78 ? 31.401 3.719 -35.402 1.00 84.94 78 GLU A C 1
ATOM 646 O O . GLU A 1 78 ? 30.260 3.295 -35.219 1.00 84.94 78 GLU A O 1
ATOM 651 N N . ASP A 1 79 ? 31.718 5.010 -35.274 1.00 83.44 79 ASP A N 1
ATOM 652 C CA . ASP A 1 79 ? 30.767 6.028 -34.814 1.00 83.44 79 ASP A CA 1
ATOM 653 C C . ASP A 1 79 ? 29.525 6.095 -35.720 1.00 83.44 79 ASP A C 1
ATOM 655 O O . ASP A 1 79 ? 28.387 6.104 -35.251 1.00 83.44 79 ASP A O 1
ATOM 659 N N . CYS A 1 80 ? 29.721 6.088 -37.045 1.00 85.88 80 CYS A N 1
ATOM 660 C CA . CYS A 1 80 ? 28.622 6.102 -38.012 1.00 85.88 80 CYS A CA 1
ATOM 661 C C . CYS A 1 80 ? 27.760 4.831 -37.937 1.00 85.88 80 CYS A C 1
ATOM 663 O O . CYS A 1 80 ? 26.538 4.905 -38.089 1.00 85.88 80 CYS A O 1
ATOM 665 N N . HIS A 1 81 ? 28.372 3.671 -37.690 1.00 89.25 81 HIS A N 1
ATOM 666 C CA . HIS A 1 81 ? 27.647 2.421 -37.489 1.00 89.25 81 HIS A CA 1
ATOM 667 C C . HIS A 1 81 ? 26.779 2.473 -36.238 1.00 89.25 81 HIS A C 1
ATOM 669 O O . HIS A 1 81 ? 25.590 2.160 -36.315 1.00 89.25 81 HIS A O 1
ATOM 675 N N . GLU A 1 82 ? 27.349 2.882 -35.104 1.00 85.44 82 GLU A N 1
ATOM 676 C CA . GLU A 1 82 ? 26.615 2.987 -33.845 1.00 85.44 82 GLU A CA 1
ATOM 677 C C . GLU A 1 82 ? 25.449 3.975 -33.960 1.00 85.44 82 GLU A C 1
ATOM 679 O O . GLU A 1 82 ? 24.326 3.654 -33.566 1.00 85.44 82 GLU A O 1
ATOM 684 N N . ASP A 1 83 ? 25.677 5.131 -34.583 1.00 83.50 83 ASP A N 1
ATOM 685 C CA . ASP A 1 83 ? 24.681 6.183 -34.800 1.00 83.50 83 ASP A CA 1
ATOM 686 C C . ASP A 1 83 ? 23.470 5.692 -35.627 1.00 83.50 83 ASP A C 1
ATOM 688 O O . ASP A 1 83 ? 22.306 5.884 -35.240 1.00 83.50 83 ASP A O 1
ATOM 692 N N . VAL A 1 84 ? 23.727 4.999 -36.743 1.00 87.38 84 VAL A N 1
ATOM 693 C CA . VAL A 1 84 ? 22.683 4.427 -37.611 1.00 87.38 84 VAL A CA 1
ATOM 694 C C . VAL A 1 84 ? 21.987 3.243 -36.939 1.00 87.38 84 VAL A C 1
ATOM 696 O O . VAL A 1 84 ? 20.760 3.130 -37.008 1.00 87.38 84 VAL A O 1
ATOM 699 N N . ALA A 1 85 ? 22.738 2.378 -36.254 1.00 88.38 85 ALA A N 1
ATOM 700 C CA . ALA A 1 85 ? 22.194 1.220 -35.552 1.00 88.38 85 ALA A CA 1
ATOM 701 C C . ALA A 1 85 ? 21.268 1.634 -34.402 1.00 88.38 85 ALA A C 1
ATOM 703 O O . ALA A 1 85 ? 20.206 1.037 -34.226 1.00 88.38 85 ALA A O 1
ATOM 704 N N . LEU A 1 86 ? 21.624 2.678 -33.646 1.00 85.00 86 LEU A N 1
ATOM 705 C CA . LEU A 1 86 ? 20.779 3.221 -32.582 1.00 85.00 86 LEU A CA 1
ATOM 706 C C . LEU A 1 86 ? 19.477 3.809 -33.131 1.00 85.00 86 LEU A C 1
ATOM 708 O O . LEU A 1 86 ? 18.417 3.548 -32.564 1.00 85.00 86 LEU A O 1
ATOM 712 N N . ARG A 1 87 ? 19.528 4.540 -34.252 1.00 84.44 87 ARG A N 1
ATOM 713 C CA . ARG A 1 87 ? 18.323 5.065 -34.923 1.00 84.44 87 ARG A CA 1
ATOM 714 C C . ARG A 1 87 ? 17.426 3.955 -35.443 1.00 84.44 87 ARG A C 1
ATOM 716 O O . ARG A 1 87 ? 16.223 4.003 -35.222 1.00 84.44 87 ARG A O 1
ATOM 723 N N . HIS A 1 88 ? 17.996 2.948 -36.098 1.00 89.00 88 HIS A N 1
ATOM 724 C CA . HIS A 1 88 ? 17.221 1.796 -36.548 1.00 89.00 88 HIS A CA 1
ATOM 725 C C . HIS A 1 88 ? 16.553 1.099 -35.356 1.00 89.00 88 HIS A C 1
ATOM 727 O O . HIS A 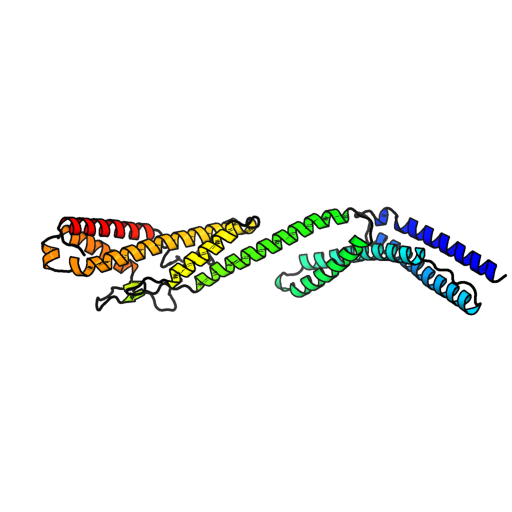1 88 ? 15.344 0.891 -35.356 1.00 89.00 88 HIS A O 1
ATOM 733 N N . ARG A 1 89 ? 17.321 0.849 -34.286 1.00 86.50 89 ARG A N 1
ATOM 734 C CA . ARG A 1 89 ? 16.829 0.201 -33.067 1.00 86.50 89 ARG A CA 1
ATOM 735 C C . ARG A 1 89 ? 15.728 0.996 -32.366 1.00 86.50 89 ARG A C 1
ATOM 737 O O . ARG A 1 89 ? 14.825 0.369 -31.823 1.00 86.50 89 ARG A O 1
ATOM 744 N N . LEU A 1 90 ? 15.796 2.328 -32.370 1.00 85.31 90 LEU A N 1
ATOM 745 C CA . LEU A 1 90 ? 14.752 3.200 -31.824 1.00 85.31 90 LEU A CA 1
ATOM 746 C C . LEU A 1 90 ? 13.409 2.943 -32.509 1.00 85.31 90 LEU A C 1
ATOM 748 O O . LEU A 1 90 ? 12.423 2.648 -31.840 1.00 85.31 90 LEU A O 1
ATOM 752 N N . TRP A 1 91 ? 13.393 3.006 -33.839 1.00 86.62 91 TRP A N 1
ATOM 753 C CA . TRP A 1 91 ? 12.176 2.800 -34.619 1.00 86.62 91 TRP A CA 1
ATOM 754 C C . TRP A 1 91 ? 11.682 1.353 -34.552 1.00 86.62 91 TRP A C 1
ATOM 756 O O . TRP A 1 91 ? 10.477 1.131 -34.491 1.00 86.62 91 TRP A O 1
ATOM 766 N N . THR A 1 92 ? 12.584 0.367 -34.475 1.00 87.00 92 THR A N 1
ATOM 767 C CA . THR A 1 92 ? 12.185 -1.037 -34.282 1.00 87.00 92 THR A CA 1
ATOM 768 C C . THR A 1 92 ? 11.507 -1.214 -32.929 1.00 87.00 92 THR A C 1
ATOM 770 O O . THR A 1 92 ? 10.425 -1.781 -32.857 1.00 87.00 92 THR A O 1
ATOM 773 N N . ALA A 1 93 ? 12.107 -0.670 -31.865 1.00 85.94 93 ALA A N 1
ATOM 774 C CA . ALA A 1 93 ? 11.563 -0.778 -30.519 1.00 85.94 93 ALA A CA 1
ATOM 775 C C . ALA A 1 93 ? 10.215 -0.058 -30.371 1.00 85.94 93 ALA A C 1
ATOM 777 O O . ALA A 1 93 ? 9.366 -0.546 -29.635 1.00 85.94 93 ALA A O 1
ATOM 778 N N . LEU A 1 94 ? 10.006 1.068 -31.065 1.00 84.38 94 LEU A N 1
ATOM 779 C CA . LEU A 1 94 ? 8.720 1.774 -31.090 1.00 84.38 94 LEU A CA 1
ATOM 780 C C . LEU A 1 94 ? 7.603 0.904 -31.679 1.00 84.38 94 LEU A C 1
ATOM 782 O O . LEU A 1 94 ? 6.568 0.745 -31.038 1.00 84.38 94 LEU A O 1
ATOM 786 N N . VAL A 1 95 ? 7.833 0.304 -32.852 1.00 87.38 95 VAL A N 1
ATOM 787 C CA . VAL A 1 95 ? 6.843 -0.569 -33.510 1.00 87.38 95 VAL A CA 1
ATOM 788 C C . VAL A 1 95 ? 6.569 -1.815 -32.671 1.00 87.38 95 VAL A C 1
ATOM 790 O O . VAL A 1 95 ? 5.415 -2.133 -32.400 1.00 87.38 95 VAL A O 1
ATOM 793 N N . GLU A 1 96 ? 7.620 -2.4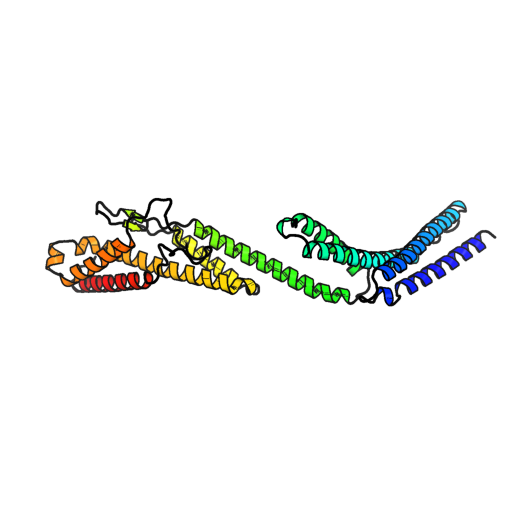90 -32.195 1.00 87.31 96 GLU A N 1
ATOM 794 C CA . GLU A 1 96 ? 7.467 -3.682 -31.352 1.00 87.31 96 GLU A CA 1
ATOM 795 C C . GLU A 1 96 ? 6.709 -3.359 -30.046 1.00 87.31 96 GLU A C 1
ATOM 797 O O . GLU A 1 96 ? 5.900 -4.158 -29.572 1.00 87.31 96 GLU A O 1
ATOM 802 N N . TRP A 1 97 ? 6.939 -2.180 -29.458 1.00 85.31 97 TRP A N 1
ATOM 803 C CA . TRP A 1 97 ? 6.246 -1.734 -28.249 1.00 85.31 97 TRP A CA 1
ATOM 804 C C . TRP A 1 97 ? 4.767 -1.416 -28.493 1.00 85.31 97 TRP A C 1
ATOM 806 O O . TRP A 1 97 ? 3.918 -1.776 -27.673 1.00 85.31 97 TRP A O 1
ATOM 816 N N . GLU A 1 98 ? 4.438 -0.770 -29.611 1.00 84.94 98 GLU A N 1
ATOM 817 C CA . GLU A 1 98 ? 3.054 -0.481 -29.997 1.00 84.94 98 GLU A CA 1
AT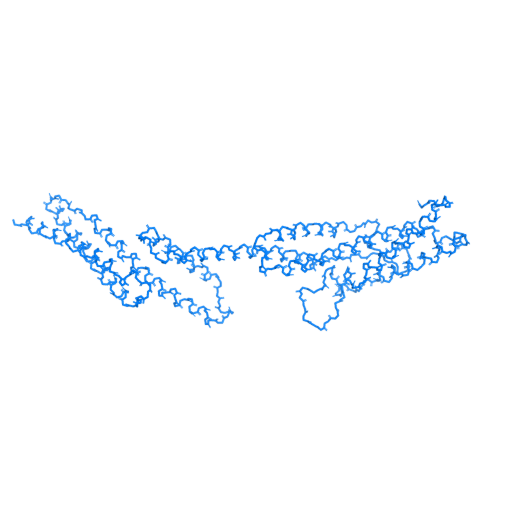OM 818 C C . GLU A 1 98 ? 2.256 -1.775 -30.227 1.00 84.94 98 GLU A C 1
ATOM 820 O O . GLU A 1 98 ? 1.142 -1.915 -29.721 1.00 84.94 98 GLU A O 1
ATOM 825 N N . GLU A 1 99 ? 2.852 -2.774 -30.884 1.00 86.00 99 GLU A N 1
ATOM 826 C CA . GLU A 1 99 ? 2.239 -4.097 -31.057 1.00 86.00 99 GLU A CA 1
ATOM 827 C C . GLU A 1 99 ? 2.012 -4.816 -29.718 1.00 86.00 99 GLU A C 1
ATOM 829 O O . GLU A 1 99 ? 0.929 -5.356 -29.469 1.00 86.00 99 GLU A O 1
ATOM 834 N N . LEU A 1 100 ? 3.013 -4.805 -28.828 1.00 84.56 100 LEU A N 1
ATOM 835 C CA . LEU A 1 100 ? 2.918 -5.434 -27.507 1.00 84.56 100 LEU A CA 1
ATOM 836 C C . LEU A 1 100 ? 1.836 -4.786 -26.642 1.00 84.56 100 LEU A C 1
ATOM 838 O O . LEU A 1 100 ? 0.989 -5.482 -26.079 1.00 84.56 100 LEU A O 1
ATOM 842 N N . THR A 1 101 ? 1.849 -3.457 -26.544 1.00 82.25 101 THR A N 1
ATOM 843 C CA . THR A 1 101 ? 0.881 -2.714 -25.730 1.00 82.25 101 THR A CA 1
ATOM 844 C C . THR A 1 101 ? -0.527 -2.792 -26.306 1.00 82.25 101 THR A C 1
ATOM 846 O O . THR A 1 101 ? -1.472 -3.013 -25.549 1.00 82.25 101 THR A O 1
ATOM 849 N N . GLY A 1 102 ? -0.683 -2.723 -27.632 1.00 85.31 102 GLY A N 1
ATOM 850 C CA . GLY A 1 102 ? -1.957 -2.978 -28.301 1.00 85.31 102 GLY A CA 1
ATOM 851 C C . GLY A 1 102 ? -2.495 -4.379 -27.998 1.00 85.31 102 GLY A C 1
ATOM 852 O O . GLY A 1 102 ? -3.669 -4.536 -27.656 1.00 85.31 102 GLY A O 1
ATOM 853 N N . GLY A 1 103 ? -1.626 -5.393 -28.025 1.00 84.50 103 GLY A N 1
ATOM 854 C CA . GLY A 1 103 ? -1.970 -6.761 -27.639 1.00 84.50 103 GLY A CA 1
ATOM 855 C C . GLY A 1 103 ? -2.433 -6.876 -26.184 1.00 84.50 103 GLY A C 1
ATOM 856 O O . GLY A 1 103 ? -3.436 -7.535 -25.910 1.00 84.50 103 GLY A O 1
ATOM 857 N N . TRP A 1 104 ? -1.754 -6.204 -25.250 1.00 84.44 104 TRP A N 1
ATOM 858 C CA . TRP A 1 104 ? -2.132 -6.207 -23.832 1.00 84.44 104 TRP A CA 1
ATOM 859 C C . TRP A 1 104 ? -3.463 -5.509 -23.562 1.00 84.44 104 TRP A C 1
ATOM 861 O O . TRP A 1 104 ? -4.230 -5.978 -22.726 1.00 84.44 104 TRP A O 1
ATOM 871 N N . LEU A 1 105 ? -3.760 -4.428 -24.284 1.00 82.88 105 LEU A N 1
ATOM 872 C CA . LEU A 1 105 ? -5.008 -3.677 -24.133 1.00 82.88 105 LEU A CA 1
ATOM 873 C C . LEU A 1 105 ? -6.235 -4.456 -24.623 1.00 82.88 105 LEU A C 1
ATOM 875 O O . LEU A 1 105 ? -7.333 -4.262 -24.106 1.00 82.88 105 LEU A O 1
ATOM 879 N N . VAL A 1 106 ? -6.058 -5.330 -25.616 1.00 84.88 106 VAL A N 1
ATOM 880 C CA . VAL A 1 106 ? -7.141 -6.152 -26.182 1.00 84.88 106 VAL A CA 1
ATOM 881 C C . VAL A 1 106 ? -7.261 -7.509 -25.476 1.00 84.88 106 VAL A C 1
ATOM 883 O O . VAL A 1 106 ? -8.323 -8.138 -25.505 1.00 84.88 106 VAL A O 1
ATOM 886 N N . ALA A 1 107 ? -6.194 -7.982 -24.829 1.00 81.56 107 ALA A N 1
ATOM 887 C CA . ALA A 1 107 ? -6.193 -9.254 -24.122 1.00 81.56 107 ALA A CA 1
ATOM 888 C C . ALA A 1 107 ? -7.147 -9.253 -22.915 1.00 81.56 107 ALA A C 1
ATOM 890 O O . ALA A 1 107 ? -7.300 -8.273 -22.187 1.00 81.56 107 ALA A O 1
ATOM 891 N N . ARG A 1 108 ? -7.774 -10.408 -22.661 1.00 76.62 108 ARG A N 1
ATOM 892 C CA . ARG A 1 108 ? -8.542 -10.621 -21.427 1.00 76.62 108 ARG A CA 1
ATOM 893 C C . ARG A 1 108 ? -7.594 -10.550 -20.233 1.00 76.62 108 ARG A C 1
ATOM 895 O O . ARG A 1 108 ? -6.559 -11.209 -20.245 1.00 76.62 108 ARG A O 1
ATOM 902 N N . PHE A 1 109 ? -8.004 -9.835 -19.188 1.00 74.69 109 PHE A N 1
ATOM 903 C CA . PHE A 1 109 ? -7.200 -9.603 -17.983 1.00 74.69 109 PHE A CA 1
ATOM 904 C C . PHE A 1 109 ? -6.624 -10.893 -17.366 1.00 74.69 109 PHE A C 1
ATOM 906 O O . PHE A 1 109 ? -5.453 -10.940 -17.019 1.00 74.69 109 PHE A O 1
ATOM 913 N N . GLU A 1 110 ? -7.408 -11.974 -17.324 1.00 77.44 110 GLU A N 1
ATOM 914 C CA . GLU A 1 110 ? -6.984 -13.290 -16.807 1.00 77.44 110 GLU A CA 1
ATOM 915 C C . GLU A 1 110 ? -5.861 -13.956 -17.626 1.00 77.44 110 GLU A C 1
ATOM 917 O O . GLU A 1 110 ? -5.180 -14.850 -17.131 1.00 77.44 110 GLU A O 1
ATOM 922 N N . GLY A 1 111 ? -5.683 -13.555 -18.888 1.00 75.00 111 GLY A N 1
ATOM 923 C CA . GLY A 1 111 ? -4.636 -14.055 -19.780 1.00 75.00 111 GLY A CA 1
ATOM 924 C C . GLY A 1 111 ? -3.360 -13.211 -19.769 1.00 75.00 111 GLY A C 1
ATOM 925 O O . GLY A 1 111 ? -2.384 -13.590 -20.417 1.00 75.00 111 GLY A O 1
ATOM 926 N N . LEU A 1 112 ? -3.351 -12.079 -19.057 1.00 80.56 112 LEU A N 1
ATOM 927 C CA . LEU A 1 112 ? -2.152 -11.268 -18.878 1.00 80.56 112 LEU A CA 1
ATOM 928 C C . LEU A 1 112 ? -1.273 -11.913 -17.808 1.00 80.56 112 LEU A C 1
ATOM 930 O O . LEU A 1 112 ? -1.724 -12.186 -16.700 1.00 80.56 112 LEU A O 1
ATOM 934 N N . ALA A 1 113 ? -0.008 -12.156 -18.143 1.00 80.38 113 ALA A N 1
ATOM 935 C CA . ALA A 1 113 ? 0.986 -12.690 -17.219 1.00 80.38 113 ALA A CA 1
ATOM 936 C C . ALA A 1 113 ? 1.875 -11.541 -16.702 1.00 80.38 113 ALA A C 1
ATOM 938 O O . ALA A 1 113 ? 2.769 -11.108 -17.437 1.00 80.38 113 ALA A O 1
ATOM 939 N N . PRO A 1 114 ? 1.688 -11.056 -15.456 1.00 79.12 114 PRO A N 1
ATOM 940 C CA . PRO A 1 114 ? 2.403 -9.881 -14.949 1.00 79.12 114 PRO A CA 1
ATOM 941 C C . PRO A 1 114 ? 3.926 -10.053 -14.958 1.00 79.12 114 PRO A C 1
ATOM 943 O O . PRO A 1 114 ? 4.653 -9.154 -15.367 1.00 79.12 114 PRO A O 1
ATOM 946 N N . SER A 1 115 ? 4.417 -11.249 -14.620 1.00 79.25 115 SER A N 1
ATOM 947 C CA . SER A 1 115 ? 5.852 -11.564 -14.622 1.00 79.25 115 SER A CA 1
ATOM 948 C C . SER A 1 115 ? 6.484 -11.514 -16.019 1.00 79.25 115 SER A C 1
ATOM 950 O O . SER A 1 115 ? 7.633 -11.100 -16.174 1.00 79.25 115 SER A O 1
ATOM 952 N N . ALA A 1 116 ? 5.739 -11.903 -17.058 1.00 79.12 116 ALA A N 1
ATOM 953 C CA . ALA A 1 116 ? 6.203 -11.797 -18.439 1.00 79.12 116 ALA A CA 1
ATOM 954 C C . ALA A 1 116 ? 6.254 -10.330 -18.895 1.00 79.12 116 ALA A C 1
ATOM 956 O O . ALA A 1 116 ? 7.200 -9.925 -19.573 1.00 79.12 116 ALA A O 1
ATOM 957 N N . MET A 1 117 ? 5.272 -9.524 -18.478 1.00 78.81 117 MET A N 1
ATOM 958 C CA . MET A 1 117 ? 5.233 -8.086 -18.755 1.00 78.81 117 MET A CA 1
ATOM 959 C C . MET A 1 117 ? 6.393 -7.352 -18.073 1.00 78.81 117 MET A C 1
ATOM 961 O O . MET A 1 117 ? 7.070 -6.565 -18.728 1.00 78.81 117 MET A O 1
ATOM 965 N N . GLU A 1 118 ? 6.695 -7.658 -16.809 1.00 78.19 118 GLU A N 1
ATOM 966 C CA . GLU A 1 118 ? 7.861 -7.117 -16.090 1.00 78.19 118 GLU A CA 1
ATOM 967 C C . GLU A 1 118 ? 9.187 -7.451 -16.791 1.00 78.19 118 GLU A C 1
ATOM 969 O O . GLU A 1 118 ? 10.062 -6.590 -16.940 1.00 78.19 118 GLU A O 1
ATOM 974 N N . GLY A 1 119 ? 9.330 -8.687 -17.281 1.00 82.25 119 GLY A N 1
ATOM 975 C CA . GLY A 1 119 ? 10.493 -9.105 -18.062 1.00 82.25 119 GLY A CA 1
ATOM 976 C C . GLY A 1 119 ? 10.664 -8.283 -19.342 1.00 82.25 119 GLY A C 1
ATOM 977 O O . GLY A 1 119 ? 11.762 -7.794 -19.621 1.00 82.25 119 GLY A O 1
ATOM 978 N N . LEU A 1 120 ? 9.577 -8.075 -20.093 1.00 82.81 120 LEU A N 1
ATOM 979 C CA . LEU A 1 120 ? 9.580 -7.255 -21.308 1.00 82.81 120 LEU A CA 1
ATOM 980 C C . LEU A 1 120 ? 9.867 -5.781 -20.992 1.00 82.81 120 LEU A C 1
ATOM 982 O O . LEU A 1 120 ? 10.746 -5.187 -21.616 1.00 82.81 120 LEU A O 1
ATOM 986 N N . LEU A 1 121 ? 9.227 -5.216 -19.965 1.00 81.94 121 LEU A N 1
ATOM 987 C CA . LEU A 1 121 ? 9.485 -3.859 -19.473 1.00 81.94 121 LEU A CA 1
ATOM 988 C C . LEU A 1 121 ? 10.971 -3.645 -19.143 1.00 81.94 121 LEU A C 1
ATOM 990 O O . LEU A 1 121 ? 11.552 -2.629 -19.526 1.00 81.94 121 LEU A O 1
ATOM 994 N N . SER A 1 122 ? 11.626 -4.620 -18.504 1.00 80.00 122 SER A N 1
ATOM 995 C CA . SER A 1 122 ? 13.065 -4.567 -18.200 1.00 80.00 122 SER A CA 1
ATOM 996 C C . SER A 1 122 ? 13.953 -4.550 -19.454 1.00 80.00 122 SER A C 1
ATOM 998 O O . SER A 1 122 ? 15.007 -3.901 -19.473 1.00 80.00 122 SER A O 1
ATOM 1000 N N . VAL A 1 123 ? 13.564 -5.271 -20.509 1.00 84.12 123 VAL A N 1
ATOM 1001 C CA . VAL A 1 123 ? 14.297 -5.296 -21.785 1.00 84.12 123 VAL A CA 1
ATOM 1002 C C . VAL A 1 123 ? 14.174 -3.951 -22.500 1.00 84.12 123 VAL A C 1
ATOM 1004 O O . VAL A 1 123 ? 15.198 -3.376 -22.881 1.00 84.12 123 VAL A O 1
ATOM 1007 N N . TYR A 1 124 ? 12.957 -3.415 -22.624 1.00 80.69 124 TYR A N 1
ATOM 1008 C CA . TYR A 1 124 ? 12.728 -2.120 -23.271 1.00 80.69 124 TYR A CA 1
ATOM 1009 C C . TYR A 1 124 ? 13.330 -0.962 -22.475 1.00 80.69 124 TYR A C 1
ATOM 1011 O O . TYR A 1 124 ? 13.968 -0.100 -23.068 1.00 80.69 124 TYR A O 1
ATOM 1019 N N . SER A 1 125 ? 13.261 -0.990 -21.142 1.00 76.94 125 SER A N 1
ATOM 1020 C CA . SER A 1 125 ? 13.918 0.002 -20.279 1.00 76.94 125 SER A CA 1
ATOM 1021 C C . SER A 1 125 ? 15.434 0.073 -20.523 1.00 76.94 125 SER A C 1
ATOM 1023 O O . SER A 1 125 ? 15.992 1.155 -20.717 1.00 76.94 125 SER A O 1
ATOM 1025 N N . ARG A 1 126 ? 16.112 -1.081 -20.629 1.00 80.69 126 ARG A N 1
ATOM 1026 C CA . ARG A 1 126 ? 17.545 -1.133 -20.979 1.00 80.69 126 ARG A CA 1
ATOM 1027 C C . ARG A 1 126 ? 17.827 -0.631 -22.394 1.00 80.69 126 ARG A C 1
ATOM 1029 O O . ARG A 1 126 ? 18.840 0.036 -22.608 1.00 80.69 126 ARG A O 1
ATOM 1036 N N . ALA A 1 127 ? 16.961 -0.956 -23.352 1.00 77.19 127 ALA A N 1
ATOM 1037 C CA . ALA A 1 127 ? 17.099 -0.496 -24.729 1.00 77.19 127 ALA A CA 1
ATOM 1038 C C . ALA A 1 127 ? 16.962 1.033 -24.821 1.00 77.19 127 ALA A C 1
ATOM 1040 O O . ALA A 1 127 ? 17.824 1.676 -25.416 1.00 77.19 127 ALA A O 1
ATOM 1041 N N . VAL A 1 128 ? 15.951 1.606 -24.161 1.00 75.75 128 VAL A N 1
ATOM 1042 C CA . VAL A 1 128 ? 15.740 3.055 -24.050 1.00 75.75 128 VAL A CA 1
ATOM 1043 C C . VAL A 1 128 ? 16.955 3.715 -23.407 1.00 75.75 128 VAL A C 1
ATOM 1045 O O . VAL A 1 128 ? 17.534 4.608 -24.009 1.00 75.75 128 VAL A O 1
ATOM 1048 N N . PHE A 1 129 ? 17.446 3.216 -22.269 1.00 75.00 129 PHE A N 1
ATOM 1049 C CA . PHE A 1 129 ? 18.624 3.787 -21.601 1.00 75.00 129 PHE A CA 1
ATOM 1050 C C . PHE A 1 129 ? 19.876 3.837 -22.498 1.00 75.00 129 PHE A C 1
ATOM 1052 O O . PHE A 1 129 ? 20.650 4.796 -22.455 1.00 75.00 129 PHE A O 1
ATOM 1059 N N . LYS A 1 130 ? 20.089 2.816 -23.341 1.00 76.50 130 LYS A N 1
ATOM 1060 C CA . LYS A 1 130 ? 21.190 2.810 -24.317 1.00 76.50 130 LYS A CA 1
ATOM 1061 C C . LYS A 1 130 ? 20.989 3.878 -25.399 1.00 76.50 130 LYS A C 1
ATOM 1063 O O . LYS A 1 130 ? 21.948 4.558 -25.757 1.00 76.50 130 LYS A O 1
ATOM 1068 N N . MET A 1 131 ? 19.762 4.040 -25.892 1.00 74.19 131 MET A N 1
ATOM 1069 C CA . MET A 1 131 ? 19.414 5.069 -26.878 1.00 74.19 131 MET A CA 1
ATOM 1070 C C . MET A 1 131 ? 19.561 6.480 -26.304 1.00 74.19 131 MET A C 1
ATOM 1072 O O . MET A 1 131 ? 20.110 7.341 -26.975 1.00 74.19 131 MET A O 1
ATOM 1076 N N . GLU A 1 132 ? 19.165 6.705 -25.051 1.00 65.62 132 GLU A N 1
ATOM 1077 C CA . GLU A 1 132 ? 19.283 8.003 -24.371 1.00 65.62 132 GLU A CA 1
ATOM 1078 C C . GLU A 1 132 ? 20.727 8.492 -24.231 1.00 65.62 132 GLU A C 1
ATOM 1080 O O . GLU A 1 132 ? 20.981 9.692 -24.265 1.00 65.62 132 GLU A O 1
ATOM 1085 N N . ARG A 1 133 ? 21.682 7.573 -24.043 1.00 69.50 133 ARG A N 1
ATOM 1086 C CA . ARG A 1 133 ? 23.106 7.923 -23.924 1.00 69.50 133 ARG A CA 1
ATOM 1087 C C . ARG A 1 133 ? 23.797 8.082 -25.274 1.00 69.50 133 ARG A C 1
ATOM 1089 O O . ARG A 1 133 ? 24.818 8.760 -25.331 1.00 69.50 133 ARG A O 1
ATOM 1096 N N . GLY A 1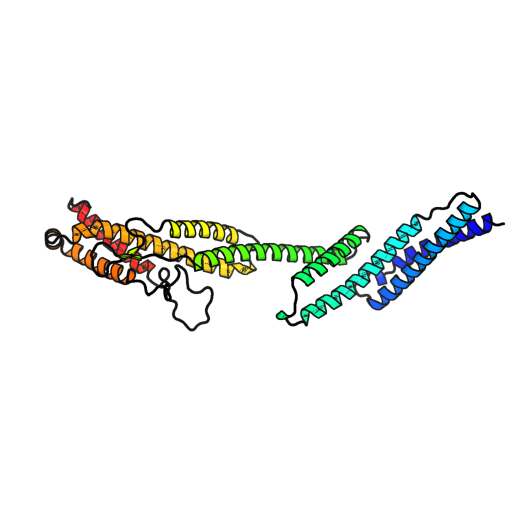 134 ? 23.290 7.418 -26.312 1.00 66.62 134 GLY A N 1
ATOM 1097 C CA . GLY A 1 134 ? 23.915 7.381 -27.635 1.00 66.62 134 GLY A CA 1
ATOM 1098 C C . GLY A 1 134 ? 23.287 8.313 -28.675 1.00 66.62 134 GLY A C 1
ATOM 1099 O O . GLY A 1 134 ? 23.948 8.647 -29.651 1.00 66.62 134 GLY A O 1
ATOM 1100 N N . LEU A 1 135 ? 22.040 8.753 -28.490 1.00 64.50 135 LEU A N 1
ATOM 1101 C CA . LEU A 1 135 ? 21.352 9.682 -29.390 1.00 64.50 135 LEU A CA 1
ATOM 1102 C C . LEU A 1 135 ? 21.309 11.091 -28.782 1.00 64.50 135 LEU A C 1
ATOM 1104 O O . LEU A 1 135 ? 21.086 11.265 -27.586 1.00 64.50 135 LEU A O 1
ATOM 1108 N N . VAL A 1 136 ? 21.501 12.111 -29.623 1.00 62.16 136 VAL A N 1
ATOM 1109 C CA . VAL A 1 136 ? 21.337 13.528 -29.248 1.00 62.16 136 VAL A CA 1
ATOM 1110 C C . VAL A 1 136 ? 19.897 13.762 -28.751 1.00 62.16 136 VAL A C 1
ATOM 1112 O O . VAL A 1 136 ? 18.980 13.126 -29.277 1.00 62.16 136 VAL A O 1
ATOM 1115 N N . PRO A 1 137 ? 19.657 14.655 -27.767 1.00 53.19 137 PRO A N 1
ATOM 1116 C CA . PRO A 1 137 ? 18.338 14.818 -27.166 1.00 53.19 137 PRO A CA 1
ATOM 1117 C C . PRO A 1 137 ? 17.220 15.079 -28.191 1.00 53.19 137 PRO A C 1
ATOM 1119 O O . PRO A 1 137 ? 17.209 16.118 -28.848 1.00 53.19 137 PRO A O 1
ATOM 1122 N N . ASN A 1 138 ? 16.269 14.145 -28.314 1.00 53.16 138 ASN A N 1
ATOM 1123 C CA . ASN A 1 138 ? 15.068 14.269 -29.151 1.00 53.16 138 ASN A CA 1
ATOM 1124 C C . ASN A 1 138 ? 13.805 14.351 -28.263 1.00 53.16 138 ASN A C 1
ATOM 1126 O O . ASN A 1 138 ? 13.820 13.923 -27.110 1.00 53.16 138 ASN A O 1
ATOM 1130 N N . LYS A 1 139 ? 12.699 14.883 -28.798 1.00 55.94 139 LYS A N 1
ATOM 1131 C CA . LYS A 1 139 ? 11.406 15.138 -28.135 1.00 55.94 139 LYS A CA 1
ATOM 1132 C C . LYS A 1 139 ? 10.795 13.916 -27.432 1.00 55.94 139 LYS A C 1
ATOM 1134 O O . LYS A 1 139 ? 10.051 14.100 -26.476 1.00 55.94 139 LYS A O 1
ATOM 1139 N N . LEU A 1 140 ? 11.170 12.695 -27.821 1.00 50.62 140 LEU A N 1
ATOM 1140 C CA . LEU A 1 140 ? 10.808 11.450 -27.124 1.00 50.62 140 LEU A CA 1
ATOM 1141 C C . LEU A 1 140 ? 11.309 11.406 -25.662 1.00 50.62 140 LEU A C 1
ATOM 1143 O O . LEU A 1 140 ? 10.697 10.756 -24.818 1.00 50.62 140 LEU A O 1
ATOM 1147 N N . LEU A 1 141 ? 12.363 12.159 -25.321 1.00 55.34 141 LEU A N 1
ATOM 1148 C CA . LEU A 1 141 ? 12.837 12.330 -23.941 1.00 55.34 141 LEU A CA 1
ATOM 1149 C C . LEU A 1 141 ? 11.861 13.124 -23.062 1.00 55.34 141 LEU A C 1
ATOM 1151 O O . LEU A 1 141 ? 11.877 12.955 -21.847 1.00 55.34 141 LEU A O 1
ATOM 1155 N N . ALA A 1 142 ? 10.993 13.957 -23.643 1.00 57.38 142 ALA A N 1
ATOM 1156 C CA . ALA A 1 142 ? 10.009 14.714 -22.869 1.00 57.38 142 ALA A CA 1
ATOM 1157 C C . ALA A 1 142 ? 8.921 13.797 -22.279 1.00 57.38 142 ALA A C 1
ATOM 1159 O O . ALA A 1 142 ? 8.445 14.029 -21.170 1.00 57.38 142 ALA A O 1
ATOM 1160 N N . ALA A 1 143 ? 8.568 12.711 -22.979 1.00 57.12 143 ALA A N 1
ATOM 1161 C CA . ALA A 1 143 ? 7.606 11.723 -22.487 1.00 57.12 143 ALA A CA 1
ATOM 1162 C C . ALA A 1 143 ? 8.172 10.868 -21.334 1.00 57.12 143 ALA A C 1
ATOM 1164 O O . ALA A 1 143 ? 7.414 10.388 -20.490 1.00 57.12 143 ALA A O 1
ATOM 1165 N N . ARG A 1 144 ? 9.502 10.718 -21.246 1.00 62.81 144 ARG A N 1
ATOM 1166 C CA . ARG A 1 144 ? 10.181 9.975 -20.172 1.00 62.81 144 ARG A CA 1
ATOM 1167 C C . ARG A 1 144 ? 9.893 10.571 -18.801 1.00 62.81 144 ARG A C 1
ATOM 1169 O O . ARG A 1 144 ? 9.645 9.817 -17.865 1.00 62.81 144 ARG A O 1
ATOM 1176 N N . GLU A 1 145 ? 9.940 11.894 -18.662 1.00 69.56 145 GLU A N 1
ATOM 1177 C CA . GLU A 1 145 ? 9.720 12.551 -17.368 1.00 69.56 145 GLU A CA 1
ATOM 1178 C C . GLU A 1 145 ? 8.303 12.280 -16.856 1.00 69.56 145 GLU A C 1
ATOM 1180 O O . GLU A 1 145 ? 8.134 11.899 -15.698 1.00 69.56 145 GLU A O 1
ATOM 1185 N N . ALA A 1 146 ? 7.307 12.352 -17.744 1.00 72.94 146 ALA A N 1
ATOM 1186 C CA . ALA A 1 146 ? 5.923 12.021 -17.422 1.00 72.94 146 ALA A CA 1
ATOM 1187 C C . ALA A 1 146 ? 5.749 10.537 -17.047 1.00 72.94 146 ALA A C 1
ATOM 1189 O O . ALA A 1 146 ? 5.158 10.232 -16.015 1.00 72.94 146 ALA A O 1
ATOM 1190 N N . VAL A 1 147 ? 6.308 9.607 -17.833 1.00 73.06 147 VAL A N 1
ATOM 1191 C CA . VAL A 1 147 ? 6.222 8.161 -17.546 1.00 73.06 147 VAL A CA 1
ATOM 1192 C C . VAL A 1 147 ? 6.950 7.802 -16.248 1.00 73.06 147 VAL A C 1
ATOM 1194 O O . VAL A 1 147 ? 6.443 7.014 -15.453 1.00 73.06 147 VAL A O 1
ATOM 1197 N N . THR A 1 148 ? 8.115 8.400 -15.996 1.00 76.00 148 THR A N 1
ATOM 1198 C CA . THR A 1 148 ? 8.886 8.176 -14.762 1.00 76.00 148 THR A CA 1
ATOM 1199 C C . THR A 1 148 ? 8.128 8.703 -13.548 1.00 76.00 148 THR A C 1
ATOM 1201 O O . THR A 1 148 ? 8.104 8.038 -12.512 1.00 76.00 148 THR A O 1
ATOM 1204 N N . LEU A 1 149 ? 7.486 9.869 -13.672 1.00 78.69 149 LEU A N 1
ATOM 1205 C CA . LEU A 1 149 ? 6.660 10.446 -12.616 1.00 78.69 149 LEU A CA 1
ATOM 1206 C C . LEU A 1 149 ? 5.482 9.527 -12.277 1.00 78.69 149 LEU A C 1
ATOM 1208 O O . LEU A 1 149 ? 5.375 9.105 -11.128 1.00 78.69 149 LEU A O 1
ATOM 1212 N N . ILE A 1 150 ? 4.685 9.138 -13.278 1.00 81.12 150 ILE A N 1
ATOM 1213 C CA . ILE A 1 150 ? 3.528 8.244 -13.101 1.00 81.12 150 ILE A CA 1
ATOM 1214 C C . ILE A 1 150 ? 3.969 6.893 -12.525 1.00 81.12 150 ILE A C 1
ATOM 1216 O O . ILE A 1 150 ? 3.360 6.385 -11.589 1.00 81.12 150 ILE A O 1
ATOM 1220 N N . SER A 1 151 ? 5.063 6.316 -13.033 1.00 79.88 151 SER A N 1
ATOM 1221 C CA . SER A 1 151 ? 5.609 5.057 -12.513 1.00 79.88 151 SER A CA 1
ATOM 1222 C C . SER A 1 151 ? 6.041 5.176 -11.050 1.00 79.88 151 SER A C 1
ATOM 1224 O O . SER A 1 151 ? 5.833 4.243 -10.270 1.00 79.88 151 SER A O 1
ATOM 1226 N N . THR A 1 152 ? 6.635 6.308 -10.667 1.00 83.19 152 THR A N 1
ATOM 1227 C CA . THR A 1 152 ? 7.052 6.557 -9.284 1.00 83.19 152 THR A CA 1
ATOM 1228 C C . THR A 1 152 ? 5.835 6.725 -8.383 1.00 83.19 152 THR A C 1
ATOM 1230 O O . THR A 1 152 ? 5.793 6.114 -7.321 1.00 83.19 152 THR A O 1
ATOM 1233 N N . GLU A 1 153 ? 4.841 7.507 -8.807 1.00 85.38 153 GLU A N 1
ATOM 1234 C CA . GLU A 1 153 ? 3.577 7.697 -8.088 1.00 85.38 153 GLU A CA 1
ATOM 1235 C C . GLU A 1 153 ? 2.867 6.361 -7.862 1.00 85.38 153 GLU A C 1
ATOM 1237 O O . GLU A 1 153 ? 2.617 6.009 -6.713 1.00 85.38 153 GLU A O 1
ATOM 1242 N N . ALA A 1 154 ? 2.684 5.559 -8.914 1.00 79.69 154 ALA A N 1
ATOM 1243 C CA . ALA A 1 154 ? 2.058 4.241 -8.826 1.00 79.69 154 ALA A CA 1
ATOM 1244 C C . ALA A 1 154 ? 2.807 3.286 -7.879 1.00 79.69 154 ALA A C 1
ATOM 1246 O O . ALA A 1 154 ? 2.195 2.561 -7.099 1.00 79.69 154 ALA A O 1
ATOM 1247 N N . THR A 1 155 ? 4.146 3.303 -7.898 1.00 87.69 155 THR A N 1
ATOM 1248 C CA . THR A 1 155 ? 4.957 2.472 -6.990 1.00 87.69 155 THR A CA 1
ATOM 1249 C C . THR A 1 155 ? 4.762 2.884 -5.530 1.00 87.69 155 THR A C 1
ATOM 1251 O O . THR A 1 155 ? 4.705 2.035 -4.640 1.00 87.69 155 THR A O 1
ATOM 1254 N N . GLN A 1 156 ? 4.677 4.190 -5.267 1.00 89.81 156 GLN A N 1
ATOM 1255 C CA . GLN A 1 156 ? 4.467 4.705 -3.917 1.00 89.81 156 GLN A CA 1
ATOM 1256 C C . GLN A 1 156 ? 3.035 4.451 -3.437 1.00 89.81 156 GLN A C 1
ATOM 1258 O O . GLN A 1 156 ? 2.854 4.069 -2.284 1.00 89.81 156 GLN A O 1
ATOM 1263 N N . GLU A 1 157 ? 2.036 4.593 -4.309 1.00 89.50 157 GLU A N 1
ATOM 1264 C CA . GLU A 1 157 ? 0.640 4.250 -4.016 1.00 89.50 157 GLU A CA 1
ATOM 1265 C C . GLU A 1 157 ? 0.484 2.770 -3.659 1.00 89.50 157 GLU A C 1
ATOM 1267 O O . GLU A 1 157 ? -0.039 2.460 -2.589 1.00 89.50 157 GLU A O 1
ATOM 1272 N N . ALA A 1 158 ? 1.052 1.861 -4.457 1.00 86.56 158 ALA A N 1
ATOM 1273 C CA . ALA A 1 158 ? 1.020 0.424 -4.176 1.00 86.56 158 ALA A CA 1
ATOM 1274 C C . ALA A 1 158 ? 1.665 0.071 -2.819 1.00 86.56 158 ALA A C 1
ATOM 1276 O O . ALA A 1 158 ? 1.212 -0.827 -2.106 1.00 86.56 158 ALA A O 1
ATOM 1277 N N . ALA A 1 159 ? 2.717 0.794 -2.417 1.00 90.50 159 ALA A N 1
ATOM 1278 C CA . ALA A 1 159 ? 3.327 0.615 -1.102 1.00 90.50 159 ALA A CA 1
ATOM 1279 C C . ALA A 1 159 ? 2.396 1.059 0.044 1.00 90.50 159 ALA A C 1
ATOM 1281 O O . ALA A 1 159 ? 2.375 0.415 1.096 1.00 90.50 159 ALA A O 1
ATOM 1282 N N . LEU A 1 160 ? 1.623 2.136 -0.148 1.00 92.69 160 LEU A N 1
ATOM 1283 C CA . LEU A 1 160 ? 0.607 2.585 0.811 1.00 92.69 160 LEU A CA 1
ATOM 1284 C C . LEU A 1 160 ? -0.568 1.606 0.896 1.00 92.69 160 LEU A C 1
ATOM 1286 O O . LEU A 1 160 ? -0.994 1.281 2.004 1.00 92.69 160 LEU A O 1
ATOM 1290 N N . GLU A 1 161 ? -1.043 1.094 -0.239 1.00 90.56 161 GLU A N 1
ATOM 1291 C CA . GLU A 1 161 ? -2.083 0.058 -0.301 1.00 90.56 161 GLU A CA 1
ATOM 1292 C C . GLU A 1 161 ? -1.661 -1.194 0.467 1.00 90.56 161 GLU A C 1
ATOM 1294 O O . GLU A 1 161 ? -2.383 -1.656 1.347 1.00 90.56 161 GLU A O 1
ATOM 1299 N N . ALA A 1 162 ? -0.433 -1.670 0.254 1.00 91.06 162 ALA A N 1
ATOM 1300 C CA . ALA A 1 162 ? 0.097 -2.813 0.990 1.00 91.06 162 ALA A CA 1
ATOM 1301 C C . ALA A 1 162 ? 0.183 -2.567 2.511 1.00 91.06 162 ALA A C 1
ATOM 1303 O O . ALA A 1 162 ? 0.069 -3.506 3.303 1.00 91.06 162 ALA A O 1
ATOM 1304 N N . MET A 1 163 ? 0.413 -1.324 2.954 1.00 92.50 163 MET A N 1
ATOM 1305 C CA . MET A 1 163 ? 0.362 -0.973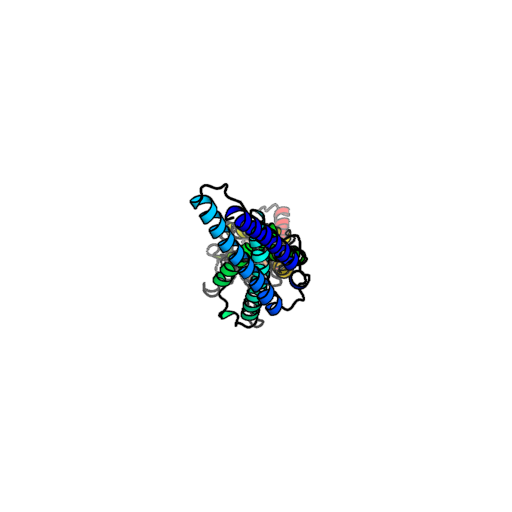 4.380 1.00 92.50 163 MET A CA 1
ATOM 1306 C C . MET A 1 163 ? -1.075 -0.964 4.915 1.00 92.50 163 MET A C 1
ATOM 1308 O O . MET A 1 163 ? -1.312 -1.490 6.004 1.00 92.50 163 MET A O 1
ATOM 1312 N N . LEU A 1 164 ? -2.027 -0.421 4.153 1.00 91.06 164 LEU A N 1
ATOM 1313 C CA . LEU A 1 164 ? -3.450 -0.405 4.500 1.00 91.06 164 LEU A CA 1
ATOM 1314 C C . LEU A 1 164 ? -4.029 -1.826 4.595 1.00 91.06 164 LEU A C 1
ATOM 1316 O O . LEU A 1 164 ? -4.745 -2.147 5.548 1.00 91.06 164 LEU A O 1
ATOM 1320 N N . ASP A 1 165 ? -3.661 -2.698 3.658 1.00 88.44 165 ASP A N 1
ATOM 1321 C CA . ASP A 1 165 ? -4.060 -4.105 3.646 1.00 88.44 165 ASP A CA 1
ATOM 1322 C C . ASP A 1 165 ? -3.536 -4.850 4.868 1.00 88.44 165 ASP A C 1
ATOM 1324 O O . ASP A 1 165 ? -4.277 -5.611 5.483 1.00 88.44 165 ASP A O 1
ATOM 1328 N N . LYS A 1 166 ? -2.296 -4.582 5.298 1.00 89.19 166 LYS A N 1
ATOM 1329 C CA . LYS A 1 166 ? -1.752 -5.166 6.535 1.00 89.19 166 LYS A CA 1
ATOM 1330 C C . LYS A 1 166 ? -2.553 -4.763 7.767 1.00 89.19 166 LYS A C 1
ATOM 1332 O O . LYS A 1 166 ? -2.766 -5.600 8.640 1.00 89.19 166 LYS A O 1
ATOM 1337 N N . VAL A 1 167 ? -2.977 -3.500 7.871 1.00 88.75 167 VAL A N 1
ATOM 1338 C CA . VAL A 1 167 ? -3.842 -3.063 8.982 1.00 88.75 167 VAL A CA 1
ATOM 1339 C C . VAL A 1 167 ? -5.179 -3.793 8.892 1.00 88.75 167 VAL A C 1
ATOM 1341 O O . VAL A 1 167 ? -5.609 -4.412 9.861 1.00 88.75 167 VAL A O 1
ATOM 1344 N N . THR A 1 168 ? -5.798 -3.797 7.714 1.00 84.50 168 THR A N 1
ATOM 1345 C CA . THR A 1 168 ? -7.086 -4.461 7.486 1.00 84.50 168 THR A CA 1
ATOM 1346 C C . THR A 1 168 ? -7.032 -5.949 7.835 1.00 84.50 168 THR A C 1
ATOM 1348 O O . THR A 1 168 ? -7.924 -6.447 8.517 1.00 84.50 168 THR A O 1
ATOM 1351 N N . ASP A 1 169 ? -5.983 -6.653 7.412 1.00 84.94 169 ASP A N 1
ATOM 1352 C CA . ASP A 1 169 ? -5.785 -8.081 7.652 1.00 84.94 169 ASP A CA 1
ATOM 1353 C C . ASP A 1 169 ? -5.543 -8.400 9.130 1.00 84.94 169 ASP A C 1
ATOM 1355 O O . ASP A 1 169 ? -6.210 -9.277 9.680 1.00 84.94 169 ASP A O 1
ATOM 1359 N N . LYS A 1 170 ? -4.699 -7.617 9.825 1.00 82.75 170 LYS A N 1
ATOM 1360 C CA . LYS A 1 170 ? -4.522 -7.737 11.285 1.00 82.75 170 LYS A CA 1
ATOM 1361 C C . LYS A 1 170 ? -5.874 -7.747 11.993 1.00 82.75 170 LYS A C 1
ATOM 1363 O O . LYS A 1 170 ? -6.157 -8.633 12.795 1.00 82.75 170 LYS A O 1
ATOM 1368 N N . TRP A 1 171 ? -6.740 -6.805 11.637 1.00 81.81 171 TRP A N 1
ATOM 1369 C CA . TRP A 1 171 ? -8.049 -6.646 12.253 1.00 81.81 171 TRP A CA 1
ATOM 1370 C C . TRP A 1 171 ? -9.098 -7.677 11.837 1.00 81.81 171 TRP A C 1
ATOM 1372 O O . TRP A 1 171 ? -10.143 -7.718 12.480 1.00 81.81 171 TRP A O 1
ATOM 1382 N N . ARG A 1 172 ? -8.839 -8.547 10.846 1.00 73.25 172 ARG A N 1
ATOM 1383 C CA . ARG A 1 172 ? -9.695 -9.715 10.535 1.00 73.25 172 ARG A CA 1
ATOM 1384 C C . ARG A 1 172 ? -9.606 -10.811 11.593 1.00 73.25 172 ARG A C 1
ATOM 1386 O O . ARG A 1 172 ? -10.529 -11.616 11.710 1.00 73.25 172 ARG A O 1
ATOM 1393 N N . HIS A 1 173 ? -8.517 -10.832 12.354 1.00 70.31 173 HIS A N 1
ATOM 1394 C CA . HIS A 1 173 ? -8.204 -11.898 13.304 1.00 70.31 173 HIS A CA 1
ATOM 1395 C C . HIS A 1 173 ? -8.285 -11.457 14.769 1.00 70.31 173 HIS A C 1
ATOM 1397 O O . HIS A 1 173 ? -8.110 -12.279 15.665 1.00 70.31 173 HIS A O 1
ATOM 1403 N N . VAL A 1 174 ? -8.570 -10.178 15.031 1.00 73.19 174 VAL A N 1
ATOM 1404 C CA . VAL A 1 174 ? -8.725 -9.662 16.395 1.00 73.19 174 VAL A CA 1
ATOM 1405 C C . VAL A 1 174 ? -10.105 -10.037 16.942 1.00 73.19 174 VAL A C 1
ATOM 1407 O O . VAL A 1 174 ? -11.136 -9.598 16.426 1.00 73.19 174 VAL A O 1
ATOM 1410 N N . GLU A 1 175 ? -10.128 -10.818 18.022 1.00 68.44 175 GLU A N 1
ATOM 1411 C CA . GLU A 1 175 ? -11.344 -11.188 18.752 1.00 68.44 175 GLU A CA 1
ATOM 1412 C C . GLU A 1 175 ? -11.423 -10.470 20.107 1.00 68.44 175 GLU A C 1
ATOM 1414 O O . GLU A 1 175 ? -10.465 -10.450 20.878 1.00 68.44 175 GLU A O 1
ATOM 1419 N N . LEU A 1 176 ? -12.605 -9.943 20.442 1.00 69.94 176 LEU A N 1
ATOM 1420 C CA . LEU A 1 176 ? -12.915 -9.491 21.799 1.00 69.94 176 LEU A CA 1
ATOM 1421 C C . LEU A 1 176 ? -13.353 -10.690 22.650 1.00 69.94 176 LEU A C 1
ATOM 1423 O O . LEU A 1 176 ? -14.397 -11.297 22.407 1.00 69.94 176 LEU A O 1
ATOM 1427 N N . VAL A 1 177 ? -12.562 -11.041 23.667 1.00 69.81 177 VAL A N 1
ATOM 1428 C CA . VAL A 1 177 ? -12.824 -12.218 24.510 1.00 69.81 177 VAL A CA 1
ATOM 1429 C C . VAL A 1 177 ? -13.582 -11.832 25.784 1.00 69.81 177 VAL A C 1
ATOM 1431 O O . VAL A 1 177 ? -13.036 -11.188 26.681 1.00 69.81 177 VAL A O 1
ATOM 1434 N N . LEU A 1 178 ? -14.829 -12.300 25.897 1.00 71.62 178 LEU A N 1
ATOM 1435 C CA . LEU A 1 178 ? -15.658 -12.212 27.106 1.00 71.62 178 LEU A CA 1
ATOM 1436 C C . LEU A 1 178 ? -15.523 -13.488 27.958 1.00 71.62 178 LEU A C 1
ATOM 1438 O O . LEU A 1 178 ? -15.662 -14.604 27.448 1.00 71.62 178 LEU A O 1
ATOM 1442 N N . LYS A 1 179 ? -15.293 -13.340 29.267 1.00 72.56 179 LYS A N 1
ATOM 1443 C CA . LYS A 1 179 ? -15.185 -14.441 30.243 1.00 72.56 179 LYS A CA 1
ATOM 1444 C C . LYS A 1 179 ? -16.298 -14.357 31.297 1.00 72.56 179 LYS A C 1
ATOM 1446 O O . LYS A 1 179 ? -16.697 -13.250 31.647 1.00 72.56 179 LYS A O 1
ATOM 1451 N N . PRO A 1 180 ? -16.800 -15.490 31.826 1.00 72.56 180 PRO A N 1
ATOM 1452 C CA . PRO A 1 180 ? -17.752 -15.477 32.937 1.00 72.56 180 PRO A CA 1
ATOM 1453 C C . PRO A 1 180 ? -17.177 -14.760 34.166 1.00 72.56 180 PRO A C 1
ATOM 1455 O O . PRO A 1 180 ? -16.014 -14.972 34.515 1.00 72.56 180 PRO A O 1
ATOM 1458 N N . TYR A 1 181 ? -17.991 -13.942 34.831 1.00 77.56 181 TYR A N 1
ATOM 1459 C CA . TYR A 1 181 ? -17.612 -13.241 36.057 1.00 77.56 181 TYR A CA 1
ATOM 1460 C C . TYR A 1 181 ? -18.154 -13.953 37.305 1.00 77.56 181 TYR A C 1
ATOM 1462 O O . TYR A 1 181 ? -19.367 -14.068 37.487 1.00 77.56 181 TYR A O 1
ATOM 1470 N N . LYS A 1 182 ? -17.253 -14.393 38.199 1.00 74.12 182 LYS A N 1
ATOM 1471 C CA . LYS A 1 182 ? -17.585 -15.149 39.428 1.00 74.12 182 LYS A CA 1
ATOM 1472 C C . LYS A 1 182 ? -18.510 -16.354 39.120 1.00 74.12 182 LYS A C 1
ATOM 1474 O O . LYS A 1 182 ? -18.480 -16.912 38.027 1.00 74.12 182 LYS A O 1
ATOM 1479 N N . ALA A 1 183 ? -19.319 -16.778 40.095 1.00 64.25 183 ALA A N 1
ATOM 1480 C CA . ALA A 1 183 ? -20.404 -17.750 39.920 1.00 64.25 183 ALA A CA 1
ATOM 1481 C C . ALA A 1 183 ? -21.750 -17.078 39.565 1.00 64.25 183 ALA A C 1
ATOM 1483 O O . ALA A 1 183 ? -22.807 -17.700 39.690 1.00 64.25 183 ALA A O 1
ATOM 1484 N N . LEU A 1 184 ? -21.732 -15.799 39.164 1.00 65.12 184 LEU A N 1
ATOM 1485 C CA . LEU A 1 184 ? -22.942 -15.065 38.807 1.00 65.12 184 LEU A CA 1
ATOM 1486 C C . LEU A 1 184 ? -23.459 -15.566 37.457 1.00 65.12 184 LEU A C 1
ATOM 1488 O O . LEU A 1 184 ? -22.744 -15.600 36.454 1.00 65.12 184 LEU A O 1
ATOM 1492 N N . LYS A 1 185 ? -24.723 -15.989 37.441 1.00 62.78 185 LYS A N 1
ATOM 1493 C CA . LYS A 1 185 ? -25.372 -16.494 36.233 1.00 62.78 185 LYS A CA 1
ATOM 1494 C C . LYS A 1 185 ? -25.501 -15.351 35.219 1.00 62.78 185 LYS A C 1
ATOM 1496 O O . LYS A 1 185 ? -25.998 -14.287 35.563 1.00 62.78 185 LYS A O 1
ATOM 1501 N N . GLU A 1 186 ? -25.090 -15.604 33.977 1.00 63.09 186 GLU A N 1
ATOM 1502 C CA . GLU A 1 186 ? -25.261 -14.693 32.827 1.00 63.09 186 GLU A CA 1
ATOM 1503 C C . GLU A 1 186 ? -24.482 -13.365 32.894 1.00 63.09 186 GLU A C 1
ATOM 1505 O O . GLU A 1 186 ? -24.745 -12.475 32.092 1.00 63.09 186 GLU A O 1
ATOM 1510 N N . THR A 1 187 ? -23.481 -13.242 33.773 1.00 67.19 187 THR A N 1
ATOM 1511 C CA . THR A 1 187 ? -22.566 -12.090 33.782 1.00 67.19 187 THR A CA 1
ATOM 1512 C C . THR A 1 187 ? -21.252 -12.455 33.102 1.00 67.19 187 THR A C 1
ATOM 1514 O O . THR A 1 187 ? -20.532 -13.347 33.560 1.00 67.19 187 THR A O 1
ATOM 1517 N N . TYR A 1 188 ? -20.917 -11.745 32.029 1.00 69.06 188 TYR A N 1
ATOM 1518 C CA . TYR A 1 188 ? -19.618 -11.844 31.372 1.00 69.06 188 TYR A CA 1
ATOM 1519 C C . TYR A 1 188 ? -18.893 -10.503 31.462 1.00 69.06 188 TYR A C 1
ATOM 1521 O O . TYR A 1 188 ? -19.528 -9.454 31.513 1.00 69.06 188 TYR A O 1
ATOM 1529 N N . VAL A 1 189 ? -17.567 -10.546 31.495 1.00 71.88 189 VAL A N 1
ATOM 1530 C CA . VAL A 1 189 ? -16.681 -9.377 31.503 1.00 71.88 189 VAL A CA 1
ATOM 1531 C C . VAL A 1 189 ? -15.580 -9.575 30.469 1.00 71.88 189 VAL A C 1
ATOM 1533 O O . VAL A 1 189 ? -15.125 -10.697 30.230 1.00 71.88 189 VAL A O 1
ATOM 1536 N N . MET A 1 190 ? -15.151 -8.494 29.834 1.00 69.94 190 MET A N 1
ATOM 1537 C CA . MET A 1 190 ? -14.065 -8.497 28.864 1.00 69.94 190 MET A CA 1
ATOM 1538 C C . MET A 1 190 ? -12.738 -8.809 29.562 1.00 69.94 190 MET A C 1
ATOM 1540 O O . MET A 1 190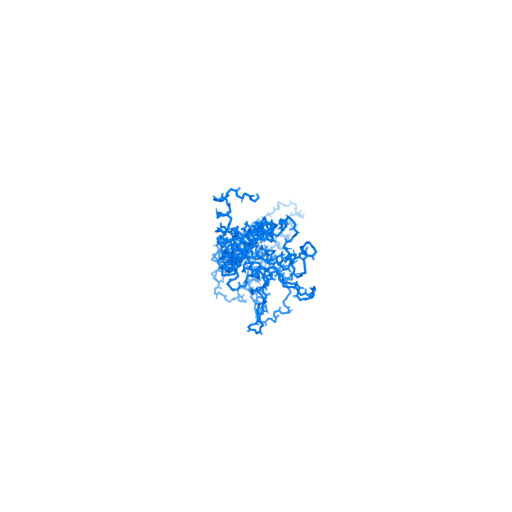 ? -12.409 -8.187 30.568 1.00 69.94 190 MET A O 1
ATOM 1544 N N . GLY A 1 191 ? -11.996 -9.805 29.063 1.00 59.44 191 GLY A N 1
ATOM 1545 C CA . GLY A 1 191 ? -10.628 -10.122 29.505 1.00 59.44 191 GLY A CA 1
ATOM 1546 C C . GLY A 1 191 ? -10.464 -10.805 30.876 1.00 59.44 191 GLY A C 1
ATOM 1547 O O . GLY A 1 191 ? -9.493 -11.539 31.072 1.00 59.44 191 GLY A O 1
ATOM 1548 N N . GLY A 1 192 ? -11.421 -10.687 31.801 1.00 53.31 192 GLY A N 1
ATOM 1549 C CA . GLY A 1 192 ? -11.244 -11.065 33.211 1.00 53.31 192 GLY A CA 1
ATOM 1550 C C . GLY A 1 192 ? -10.942 -9.830 34.069 1.00 53.31 192 GLY A C 1
ATOM 1551 O O . GLY A 1 192 ? -11.492 -8.770 33.812 1.00 53.31 192 GLY A O 1
ATOM 1552 N N . VAL A 1 193 ? -10.094 -9.953 35.098 1.00 40.31 193 VAL A N 1
ATOM 1553 C CA . VAL A 1 193 ? -9.757 -8.846 36.032 1.00 40.31 193 VAL A CA 1
ATOM 1554 C C . VAL A 1 193 ? -8.745 -7.846 35.432 1.00 40.31 193 VAL A C 1
ATOM 1556 O O . VAL A 1 193 ? -8.504 -6.795 36.012 1.00 40.31 193 VAL A O 1
ATOM 1559 N N . ALA A 1 194 ? -8.167 -8.142 34.263 1.00 43.25 194 ALA A N 1
ATOM 1560 C CA . ALA A 1 194 ? -7.231 -7.269 33.552 1.00 43.25 194 ALA A CA 1
ATOM 1561 C C . ALA A 1 194 ? -7.743 -6.971 32.129 1.00 43.25 194 ALA A C 1
ATOM 1563 O O . ALA A 1 194 ? -8.355 -7.857 31.517 1.00 43.25 194 ALA A O 1
ATOM 1564 N N . PRO A 1 195 ? -7.509 -5.751 31.607 1.00 53.31 195 PRO A N 1
ATOM 1565 C CA . PRO A 1 195 ? -7.978 -5.354 30.285 1.00 53.31 195 PRO A CA 1
ATOM 1566 C C . PRO A 1 195 ? -7.310 -6.184 29.175 1.00 53.31 195 PRO A C 1
ATOM 1568 O O . PRO A 1 195 ? -6.236 -6.762 29.380 1.00 53.31 195 PRO A O 1
ATOM 1571 N N . PRO A 1 196 ? -7.918 -6.245 27.977 1.00 62.62 196 PRO A N 1
ATOM 1572 C CA . PRO A 1 196 ? -7.328 -6.878 26.804 1.00 62.62 196 PRO A CA 1
ATOM 1573 C C . PRO A 1 196 ? -6.180 -6.012 26.258 1.00 62.62 196 PRO A C 1
ATOM 1575 O O . PRO A 1 196 ? -6.317 -5.357 25.227 1.00 62.62 196 PRO A O 1
ATOM 1578 N N . HIS A 1 197 ? -5.038 -6.010 26.954 1.00 67.88 197 HIS A N 1
ATOM 1579 C CA . HIS A 1 197 ? -3.828 -5.275 26.560 1.00 67.88 197 HIS A CA 1
ATOM 1580 C C . HIS A 1 197 ? -3.415 -5.551 25.107 1.00 67.88 197 HIS A C 1
ATOM 1582 O O . HIS A 1 197 ? -2.910 -4.663 24.432 1.00 67.88 197 HIS A O 1
ATOM 1588 N N . GLU A 1 198 ? -3.680 -6.757 24.604 1.00 75.62 198 GLU A N 1
ATOM 1589 C CA . GLU A 1 198 ? -3.377 -7.151 23.227 1.00 75.62 198 GLU A CA 1
ATOM 1590 C C . GLU A 1 198 ? -4.195 -6.367 22.187 1.00 75.62 198 GLU A C 1
ATOM 1592 O O . GLU A 1 198 ? -3.649 -5.951 21.171 1.00 75.62 198 GLU A O 1
ATOM 1597 N N . VAL A 1 199 ? -5.485 -6.110 22.437 1.00 80.81 199 VAL A N 1
ATOM 1598 C CA . VAL A 1 199 ? -6.353 -5.388 21.485 1.00 80.81 199 VAL A CA 1
ATOM 1599 C C . VAL A 1 199 ? -6.011 -3.900 21.458 1.00 80.81 199 VAL A C 1
ATOM 1601 O O . VAL A 1 199 ? -5.965 -3.304 20.384 1.00 80.81 199 VAL A O 1
ATOM 1604 N N . LEU A 1 200 ? -5.726 -3.316 22.626 1.00 82.44 200 LEU A N 1
ATOM 1605 C CA . LEU A 1 200 ? -5.290 -1.921 22.740 1.00 82.44 200 LEU A CA 1
ATOM 1606 C C . LEU A 1 200 ? -3.930 -1.702 22.066 1.00 82.44 200 LEU A C 1
ATOM 1608 O O . LEU A 1 200 ? -3.788 -0.766 21.288 1.00 82.44 200 LEU A O 1
ATOM 1612 N N . ALA A 1 201 ? -2.971 -2.611 22.266 1.00 86.19 201 ALA A N 1
ATOM 1613 C CA . ALA A 1 201 ? -1.678 -2.544 21.586 1.00 86.19 201 ALA A CA 1
ATOM 1614 C C . ALA A 1 201 ? -1.832 -2.617 20.056 1.00 86.19 201 ALA A C 1
ATOM 1616 O O . ALA A 1 201 ? -1.239 -1.826 19.326 1.00 86.19 201 ALA A O 1
ATOM 1617 N N . VAL A 1 202 ? -2.686 -3.520 19.554 1.00 87.25 202 VAL A N 1
ATOM 1618 C CA . VAL A 1 202 ? -2.978 -3.610 18.112 1.00 87.25 202 VAL A CA 1
ATOM 1619 C C . VAL A 1 202 ? -3.635 -2.327 17.588 1.00 87.25 202 VAL A C 1
ATOM 1621 O O . VAL A 1 202 ? -3.364 -1.928 16.450 1.00 87.25 202 VAL A O 1
ATOM 1624 N N . LEU A 1 203 ? -4.468 -1.664 18.393 1.00 88.88 203 LEU A N 1
ATOM 1625 C CA . LEU A 1 203 ? -5.091 -0.389 18.045 1.00 88.88 203 LEU A CA 1
ATOM 1626 C C . LEU A 1 203 ? -4.088 0.759 17.956 1.00 88.88 203 LEU A C 1
ATOM 1628 O O . LEU A 1 203 ? -4.101 1.478 16.956 1.00 88.88 203 LEU A O 1
ATOM 1632 N N . GLU A 1 204 ? -3.198 0.893 18.935 1.00 89.69 204 GLU A N 1
ATOM 1633 C CA . GLU A 1 204 ? -2.128 1.894 18.932 1.00 89.69 204 GLU A CA 1
ATOM 1634 C C . GLU A 1 204 ? -1.183 1.701 17.737 1.00 89.69 204 GLU A C 1
ATOM 1636 O O . GLU A 1 204 ? -0.951 2.638 16.968 1.00 89.69 204 GLU A O 1
ATOM 1641 N N . ASP A 1 205 ? -0.724 0.466 17.506 1.00 91.38 205 ASP A N 1
ATOM 1642 C CA . ASP A 1 205 ? 0.113 0.113 16.355 1.00 91.38 205 ASP A CA 1
ATOM 1643 C C . ASP A 1 205 ? -0.573 0.467 15.028 1.00 91.38 205 ASP A C 1
ATOM 1645 O O . ASP A 1 205 ? 0.044 1.004 14.102 1.00 91.38 205 ASP A O 1
ATOM 1649 N N . SER A 1 206 ? -1.870 0.166 14.922 1.00 92.00 206 SER A N 1
ATOM 1650 C CA . SER A 1 206 ? -2.660 0.473 13.729 1.00 92.00 206 SER A CA 1
ATOM 1651 C C . SER A 1 206 ? -2.818 1.977 13.534 1.00 92.00 206 SER A C 1
ATOM 1653 O O . SER A 1 206 ? -2.679 2.449 12.409 1.00 92.00 206 SER A O 1
ATOM 1655 N N . ALA A 1 207 ? -3.046 2.747 14.601 1.00 91.06 207 ALA A N 1
ATOM 1656 C CA . ALA A 1 207 ? -3.164 4.201 14.532 1.00 91.06 207 ALA A CA 1
ATOM 1657 C C . ALA A 1 207 ? -1.872 4.859 14.018 1.00 91.06 207 ALA A C 1
ATOM 1659 O O . ALA A 1 207 ? -1.937 5.761 13.181 1.00 91.06 207 ALA A O 1
ATOM 1660 N N . VAL A 1 208 ? -0.700 4.369 14.440 1.00 94.62 208 VAL A N 1
ATOM 1661 C CA . VAL A 1 208 ? 0.603 4.852 13.946 1.00 94.62 208 VAL A CA 1
ATOM 1662 C C . VAL A 1 208 ? 0.768 4.585 12.445 1.00 94.62 208 VAL A C 1
ATOM 1664 O O . VAL A 1 208 ? 1.198 5.469 11.695 1.00 94.62 208 VAL A O 1
ATOM 1667 N N . ILE A 1 209 ? 0.395 3.389 11.976 1.00 93.62 209 ILE A N 1
ATOM 1668 C CA . ILE A 1 209 ? 0.448 3.044 10.546 1.00 93.62 209 ILE A CA 1
ATOM 1669 C C . ILE A 1 209 ? -0.529 3.914 9.746 1.00 93.62 209 ILE A C 1
ATOM 1671 O O . ILE A 1 209 ? -0.140 4.487 8.728 1.00 93.62 209 ILE A O 1
ATOM 1675 N N . MET A 1 210 ? -1.766 4.080 10.221 1.00 93.75 210 MET A N 1
ATOM 1676 C CA . MET A 1 210 ? -2.773 4.915 9.559 1.00 93.75 210 MET A CA 1
ATOM 1677 C C . MET A 1 210 ? -2.333 6.380 9.459 1.00 93.75 210 MET A C 1
ATOM 1679 O O . MET A 1 210 ? -2.450 6.974 8.389 1.00 93.75 210 MET A O 1
ATOM 1683 N N . ALA A 1 211 ? -1.746 6.943 10.521 1.00 93.12 211 ALA A N 1
ATOM 1684 C CA . ALA A 1 211 ? -1.196 8.299 10.507 1.00 93.12 211 ALA A CA 1
ATOM 1685 C C . ALA A 1 211 ? -0.046 8.446 9.493 1.00 93.12 211 ALA A C 1
ATOM 1687 O O . ALA A 1 211 ? 0.045 9.456 8.793 1.00 93.12 211 ALA A O 1
ATOM 1688 N N . THR A 1 212 ? 0.800 7.418 9.371 1.00 94.19 212 THR A N 1
ATOM 1689 C CA . THR A 1 212 ? 1.896 7.374 8.390 1.00 94.19 212 THR A CA 1
ATOM 1690 C C . THR A 1 212 ? 1.362 7.377 6.955 1.00 94.19 212 THR A C 1
ATOM 1692 O O . THR A 1 212 ? 1.855 8.133 6.118 1.00 94.19 212 THR A O 1
ATOM 1695 N N . ILE A 1 213 ? 0.324 6.580 6.674 1.00 93.69 213 ILE A N 1
ATOM 1696 C CA . ILE A 1 213 ? -0.330 6.537 5.357 1.00 93.69 213 ILE A CA 1
ATOM 1697 C C . ILE A 1 213 ? -0.987 7.888 5.045 1.00 93.69 213 ILE A C 1
ATOM 1699 O O . ILE A 1 213 ? -0.768 8.444 3.970 1.00 93.69 213 ILE A O 1
ATOM 1703 N N . ALA A 1 214 ? -1.741 8.450 5.995 1.00 93.06 214 ALA A N 1
ATOM 1704 C CA . ALA A 1 214 ? -2.455 9.717 5.830 1.00 93.06 214 ALA A CA 1
ATOM 1705 C C . ALA A 1 214 ? -1.521 10.920 5.603 1.00 93.06 214 ALA A C 1
ATOM 1707 O O . ALA A 1 214 ? -1.884 11.855 4.886 1.00 93.06 214 ALA A O 1
ATOM 1708 N N . ALA A 1 215 ? -0.317 10.894 6.183 1.00 93.62 215 ALA A N 1
ATOM 1709 C CA . ALA A 1 215 ? 0.697 11.931 6.005 1.00 93.62 215 ALA A CA 1
ATOM 1710 C C . ALA A 1 215 ? 1.418 11.866 4.643 1.00 93.62 215 ALA A C 1
ATOM 1712 O O . ALA A 1 215 ? 2.115 12.812 4.269 1.00 93.62 215 ALA A O 1
ATOM 1713 N N . SER A 1 216 ? 1.276 10.769 3.892 1.00 94.00 216 SER A N 1
ATOM 1714 C CA . SER A 1 216 ? 1.935 10.613 2.597 1.00 94.00 216 SER A CA 1
ATOM 1715 C C . SER A 1 216 ? 1.302 11.496 1.522 1.00 94.00 216 SER A C 1
ATOM 1717 O O . SER A 1 216 ? 0.083 11.550 1.360 1.00 94.00 216 SER A O 1
ATOM 1719 N N . ARG A 1 217 ? 2.139 12.130 0.692 1.00 91.81 217 ARG A N 1
ATOM 1720 C CA . ARG A 1 217 ? 1.678 12.893 -0.483 1.00 91.81 217 ARG A CA 1
ATOM 1721 C C . ARG A 1 217 ? 1.021 12.022 -1.559 1.00 91.81 217 ARG A C 1
ATOM 1723 O O . ARG A 1 217 ? 0.269 12.546 -2.370 1.00 91.81 217 ARG A O 1
ATOM 1730 N N . TYR A 1 218 ? 1.295 10.717 -1.547 1.00 91.75 218 TYR A N 1
ATOM 1731 C CA . TYR A 1 218 ? 0.765 9.745 -2.507 1.00 91.75 218 TYR A CA 1
ATOM 1732 C C . TYR A 1 218 ? -0.559 9.116 -2.044 1.00 91.75 218 TYR A C 1
ATOM 1734 O O . TYR A 1 218 ? -1.039 8.173 -2.643 1.00 91.75 218 TYR A O 1
ATOM 1742 N N . VAL A 1 219 ? -1.185 9.607 -0.970 1.00 92.44 219 VAL A N 1
ATOM 1743 C CA . VAL A 1 219 ? -2.430 9.015 -0.441 1.00 92.44 219 VAL A CA 1
ATOM 1744 C C . VAL A 1 219 ? -3.677 9.348 -1.279 1.00 92.44 219 VAL A C 1
ATOM 1746 O O . VAL A 1 219 ? -4.775 8.909 -0.953 1.00 92.44 219 VAL A O 1
ATOM 1749 N N . ALA A 1 220 ? -3.549 10.161 -2.333 1.00 88.38 220 ALA A N 1
ATOM 1750 C CA . ALA A 1 220 ? -4.685 10.728 -3.060 1.00 88.38 220 ALA A CA 1
ATOM 1751 C C . ALA A 1 220 ? -5.659 9.660 -3.591 1.00 88.38 220 ALA A C 1
ATOM 1753 O O . ALA A 1 220 ? -6.861 9.803 -3.362 1.00 88.38 220 ALA A O 1
ATOM 1754 N N . GLY A 1 221 ? -5.156 8.586 -4.213 1.00 85.50 221 GLY A N 1
ATOM 1755 C CA . GLY A 1 221 ? -5.988 7.510 -4.764 1.00 85.50 221 GLY A CA 1
ATOM 1756 C C . GLY A 1 221 ? -6.776 6.710 -3.719 1.00 85.50 221 GLY A C 1
ATOM 1757 O O . GLY A 1 221 ? -7.899 6.289 -3.987 1.00 85.50 221 GLY A O 1
ATOM 1758 N N . ILE A 1 222 ? -6.243 6.568 -2.501 1.00 89.12 222 ILE A N 1
ATOM 1759 C CA . ILE A 1 222 ? -6.811 5.715 -1.438 1.00 89.12 222 ILE A CA 1
ATOM 1760 C C . ILE A 1 222 ? -7.386 6.493 -0.247 1.00 89.12 222 ILE A C 1
ATOM 1762 O O . ILE A 1 222 ? -7.819 5.900 0.742 1.00 89.12 222 ILE A O 1
ATOM 1766 N N . ARG A 1 223 ? -7.409 7.831 -0.315 1.00 90.06 223 ARG A N 1
ATOM 1767 C CA . ARG A 1 223 ? -7.789 8.714 0.802 1.00 90.06 223 ARG A CA 1
ATOM 1768 C C . ARG A 1 223 ? -9.141 8.355 1.415 1.00 90.06 223 ARG A C 1
ATOM 1770 O O . ARG A 1 223 ? -9.262 8.329 2.636 1.00 90.06 223 ARG A O 1
ATOM 1777 N N . ALA A 1 224 ? -10.141 8.066 0.584 1.00 87.56 224 ALA A N 1
ATOM 1778 C CA . ALA A 1 224 ? -11.484 7.735 1.054 1.00 87.56 224 ALA A CA 1
ATOM 1779 C C . ALA A 1 224 ? -11.493 6.479 1.944 1.00 87.56 224 ALA A C 1
ATOM 1781 O O . ALA A 1 224 ? -12.131 6.481 2.998 1.00 87.56 224 ALA A O 1
ATOM 1782 N N . GLU A 1 225 ? -10.744 5.442 1.557 1.00 86.69 225 GLU A N 1
ATOM 1783 C CA . GLU A 1 225 ? -10.624 4.201 2.327 1.00 86.69 225 GLU A CA 1
ATOM 1784 C C . GLU A 1 225 ? -9.812 4.398 3.608 1.00 86.69 225 GLU A C 1
ATOM 1786 O O . GLU A 1 225 ? -10.220 3.922 4.669 1.00 86.69 225 GLU A O 1
ATOM 1791 N N . VAL A 1 226 ? -8.716 5.162 3.538 1.00 90.62 226 VAL A N 1
ATOM 1792 C CA . VAL A 1 226 ? -7.884 5.504 4.703 1.00 90.62 226 VAL A CA 1
ATOM 1793 C C . VAL A 1 226 ? -8.711 6.241 5.754 1.00 90.62 226 VAL A C 1
ATOM 1795 O O . VAL A 1 226 ? -8.763 5.817 6.906 1.00 90.62 226 VAL A O 1
ATOM 1798 N N . GLU A 1 227 ? -9.424 7.298 5.360 1.00 88.25 227 GLU A N 1
ATOM 1799 C CA . GLU A 1 227 ? -10.262 8.072 6.277 1.00 88.25 227 GLU A CA 1
ATOM 1800 C C . GLU A 1 227 ? -11.427 7.246 6.838 1.00 88.25 227 GLU A C 1
ATOM 1802 O O . GLU A 1 227 ? -11.822 7.413 7.994 1.00 88.25 227 GLU A O 1
ATOM 1807 N N . ARG A 1 228 ? -12.009 6.355 6.026 1.00 86.69 228 ARG A N 1
ATOM 1808 C CA . ARG A 1 228 ? -13.078 5.456 6.469 1.00 86.69 228 ARG A CA 1
ATOM 1809 C C . ARG A 1 228 ? -12.567 4.502 7.546 1.00 86.69 228 ARG A C 1
ATOM 1811 O O . ARG A 1 228 ? -13.205 4.405 8.595 1.00 86.69 228 ARG A O 1
ATOM 1818 N N . LEU A 1 229 ? -11.430 3.846 7.314 1.00 87.44 229 LEU A N 1
ATOM 1819 C CA . LEU A 1 229 ? -10.831 2.924 8.277 1.00 87.44 229 LEU A CA 1
ATOM 1820 C C . LEU A 1 229 ? -10.357 3.656 9.541 1.00 87.44 229 LEU A C 1
ATOM 1822 O O . LEU A 1 229 ? -10.612 3.181 10.643 1.00 87.44 229 LEU A O 1
ATOM 1826 N N . GLU A 1 230 ? -9.752 4.839 9.410 1.00 87.75 230 GLU A N 1
ATOM 1827 C CA . GLU A 1 230 ? -9.334 5.662 10.553 1.00 87.75 230 GLU A CA 1
ATOM 1828 C C . GLU A 1 230 ? -10.530 6.054 11.434 1.00 87.75 230 GLU A C 1
ATOM 1830 O O . GLU A 1 230 ? -10.472 5.913 12.657 1.00 87.75 230 GLU A O 1
ATOM 1835 N N . ARG A 1 231 ? -11.652 6.476 10.830 1.00 86.81 231 ARG A N 1
ATOM 1836 C CA . ARG A 1 231 ? -12.893 6.759 11.572 1.00 86.81 231 ARG A CA 1
ATOM 1837 C C . ARG A 1 231 ? -13.414 5.529 12.312 1.00 86.81 231 ARG A C 1
ATOM 1839 O O . ARG A 1 231 ? -13.861 5.660 13.449 1.00 86.81 231 ARG A O 1
ATOM 1846 N N . GLN A 1 232 ? -13.363 4.352 11.691 1.00 84.38 232 GLN A N 1
ATOM 1847 C CA . GLN A 1 232 ? -13.800 3.106 12.326 1.00 84.38 232 GLN A CA 1
ATOM 1848 C C . GLN A 1 232 ? -12.897 2.700 13.492 1.00 84.38 232 GLN A C 1
ATOM 1850 O O . GLN A 1 232 ? -13.413 2.336 14.546 1.00 84.38 232 GLN A O 1
ATOM 1855 N N . LEU A 1 233 ? -11.575 2.792 13.323 1.00 86.25 233 LEU A N 1
ATOM 1856 C CA . LEU A 1 233 ? -10.599 2.500 14.374 1.00 86.25 233 LEU A CA 1
ATOM 1857 C C . LEU A 1 233 ? -10.748 3.456 15.557 1.00 86.25 233 LEU A C 1
ATOM 1859 O O . LEU A 1 233 ? -10.760 3.005 16.697 1.00 86.25 233 LEU A O 1
ATOM 1863 N N . ARG A 1 234 ? -10.930 4.757 15.292 1.00 87.50 234 ARG A N 1
ATOM 1864 C CA . ARG A 1 234 ? -11.174 5.758 16.338 1.00 87.50 234 ARG A CA 1
ATOM 1865 C C . ARG A 1 234 ? -12.462 5.468 17.103 1.00 87.50 234 ARG A C 1
ATOM 1867 O O . ARG A 1 234 ? -12.430 5.395 18.321 1.00 87.50 234 ARG A O 1
ATOM 1874 N N . LEU A 1 235 ? -13.570 5.233 16.394 1.00 84.56 235 LEU A N 1
ATOM 1875 C CA . LEU A 1 235 ? -14.849 4.896 17.027 1.00 84.56 235 LEU A CA 1
ATOM 1876 C C . LEU A 1 235 ? -14.746 3.625 17.879 1.00 84.56 235 LEU A C 1
ATOM 1878 O O . LEU A 1 235 ? -15.298 3.570 18.975 1.00 84.56 235 LEU A O 1
ATOM 1882 N N . PHE A 1 236 ? -14.054 2.604 17.373 1.00 84.75 236 PHE A N 1
ATOM 1883 C CA . PHE A 1 236 ? -13.811 1.372 18.113 1.00 84.75 236 PHE A CA 1
ATOM 1884 C C . PHE A 1 236 ? -12.987 1.628 19.379 1.00 84.75 236 PHE A C 1
ATOM 1886 O O . PHE A 1 236 ? -13.360 1.129 20.434 1.00 84.75 236 PHE A O 1
ATOM 1893 N N . GLY A 1 237 ? -11.918 2.425 19.281 1.00 86.00 237 GLY A N 1
ATOM 1894 C CA . GLY A 1 237 ? -11.099 2.840 20.422 1.00 86.00 237 GLY A CA 1
ATOM 1895 C C . GLY A 1 237 ? -11.911 3.551 21.494 1.00 86.00 237 GLY A C 1
ATOM 1896 O O . GLY A 1 237 ? -11.979 3.064 22.617 1.00 86.00 237 GLY A O 1
ATOM 1897 N N . ASP A 1 238 ? -12.629 4.610 21.112 1.00 86.94 238 ASP A N 1
ATOM 1898 C CA . ASP A 1 238 ? -13.495 5.365 22.024 1.00 86.94 238 ASP A CA 1
ATOM 1899 C C . ASP A 1 238 ? -14.525 4.444 22.704 1.00 86.94 238 ASP A C 1
ATOM 1901 O O . ASP A 1 238 ? -14.788 4.550 23.898 1.00 86.94 238 ASP A O 1
ATOM 1905 N N . THR A 1 239 ? -15.113 3.511 21.947 1.00 85.19 239 THR A N 1
ATOM 1906 C CA . THR A 1 239 ? -16.102 2.563 22.484 1.00 85.19 239 THR A CA 1
ATOM 1907 C C . THR A 1 239 ? -15.459 1.574 23.450 1.00 85.19 239 THR A C 1
ATOM 1909 O O . THR A 1 239 ? -16.053 1.248 24.476 1.00 85.19 239 THR A O 1
ATOM 1912 N N . LEU A 1 240 ? -14.259 1.084 23.134 1.00 84.19 240 LEU A N 1
ATOM 1913 C CA . LEU A 1 240 ? -13.525 0.140 23.966 1.00 84.19 240 LEU A CA 1
ATOM 1914 C C . LEU A 1 240 ? -13.099 0.780 25.292 1.00 84.19 240 LEU A C 1
ATOM 1916 O O . LEU A 1 240 ? -13.275 0.150 26.333 1.00 84.19 240 LEU A O 1
ATOM 1920 N N . ASP A 1 241 ? -12.613 2.020 25.268 1.00 86.38 241 ASP A N 1
ATOM 1921 C CA . ASP A 1 241 ? -12.220 2.760 26.471 1.00 86.38 241 ASP A CA 1
ATOM 1922 C C . ASP A 1 241 ? -13.414 2.966 27.410 1.00 86.38 241 ASP A C 1
ATOM 1924 O O . ASP A 1 241 ? -13.363 2.578 28.579 1.00 86.38 241 ASP A O 1
ATOM 1928 N N . GLU A 1 242 ? -14.541 3.458 26.885 1.00 87.31 242 GLU A N 1
ATOM 1929 C CA . GLU A 1 242 ? -15.769 3.653 27.668 1.00 87.31 242 GLU A CA 1
ATOM 1930 C C . GLU A 1 242 ? -16.311 2.327 28.222 1.00 87.31 242 GLU A C 1
ATOM 1932 O O . GLU A 1 242 ? -16.819 2.271 29.346 1.00 87.31 242 GLU A O 1
ATOM 1937 N N . TRP A 1 243 ? -16.183 1.233 27.464 1.00 86.31 243 TRP A N 1
ATOM 1938 C CA . TRP A 1 243 ? -16.588 -0.098 27.913 1.00 86.31 243 TRP A CA 1
ATOM 1939 C C . TRP A 1 243 ? -15.711 -0.600 29.062 1.00 86.31 243 TRP A C 1
ATOM 1941 O O . TRP A 1 243 ? -16.230 -1.085 30.073 1.00 86.31 243 TRP A O 1
ATOM 1951 N N . LEU A 1 244 ? -14.388 -0.478 28.935 1.00 85.56 244 LEU A N 1
ATOM 1952 C CA . LEU A 1 244 ? -13.440 -0.895 29.967 1.00 85.56 244 LEU A CA 1
ATOM 1953 C C . LEU A 1 244 ? -13.583 -0.051 31.235 1.00 85.56 244 LEU A C 1
ATOM 1955 O O . LEU A 1 244 ? -13.528 -0.600 32.340 1.00 85.56 244 LEU A O 1
ATOM 1959 N N . ASP A 1 245 ? -13.831 1.248 31.089 1.00 88.06 245 ASP A N 1
ATOM 1960 C CA . ASP A 1 245 ? -14.123 2.154 32.195 1.00 88.06 245 ASP A CA 1
ATOM 1961 C C . ASP A 1 245 ? -15.416 1.763 32.915 1.00 88.06 245 ASP A C 1
ATOM 1963 O O . ASP A 1 245 ? -15.407 1.602 34.141 1.00 88.06 245 ASP A O 1
ATOM 1967 N N . CYS A 1 246 ? -16.488 1.491 32.165 1.00 88.88 246 CYS A N 1
ATOM 1968 C CA . CYS A 1 246 ? -17.768 1.056 32.724 1.00 88.88 246 CYS A CA 1
ATOM 1969 C C . CYS A 1 246 ? -17.622 -0.254 33.488 1.00 88.88 246 CYS A C 1
ATOM 1971 O O . CYS A 1 246 ? -18.079 -0.380 34.626 1.00 88.88 246 CYS A O 1
ATOM 1973 N N . GLN A 1 247 ? -16.913 -1.217 32.900 1.00 86.31 247 GLN A N 1
ATOM 1974 C CA . GLN A 1 247 ? -16.630 -2.487 33.546 1.00 86.31 247 GLN A CA 1
ATOM 1975 C C . GLN A 1 247 ? -15.802 -2.300 34.824 1.00 86.31 247 GLN A C 1
ATOM 1977 O O . GLN A 1 247 ? -16.118 -2.918 35.839 1.00 86.31 247 GLN A O 1
ATOM 1982 N N . ARG A 1 248 ? -14.764 -1.453 34.809 1.00 87.94 248 ARG A N 1
ATOM 1983 C CA . ARG A 1 248 ? -13.928 -1.176 35.988 1.00 87.94 248 ARG A CA 1
ATOM 1984 C C . ARG A 1 248 ? -14.749 -0.567 37.124 1.00 87.94 248 ARG A C 1
ATOM 1986 O O . ARG A 1 248 ? -14.660 -1.049 38.252 1.00 87.94 248 ARG A O 1
ATOM 1993 N N . GLN A 1 249 ? -15.549 0.458 36.833 1.00 88.06 249 GLN A N 1
ATOM 1994 C CA . GLN A 1 249 ? -16.406 1.106 37.828 1.00 88.06 249 GLN A CA 1
ATOM 1995 C C . GLN A 1 249 ? -17.468 0.137 38.365 1.00 88.06 249 GLN A C 1
ATOM 1997 O O . GLN A 1 249 ? -17.665 0.038 39.576 1.00 88.06 249 GLN A O 1
ATOM 2002 N N . TRP A 1 250 ? -18.104 -0.642 37.484 1.00 90.06 250 TRP A N 1
ATOM 2003 C CA . TRP A 1 250 ? -19.086 -1.651 37.878 1.00 90.06 250 TRP A CA 1
ATOM 2004 C C . TRP A 1 250 ? -18.474 -2.714 38.799 1.00 90.06 250 TRP A C 1
ATOM 2006 O O . TRP A 1 250 ? -19.066 -3.044 39.823 1.00 90.06 250 TRP A O 1
ATOM 2016 N N . LEU A 1 251 ? -17.266 -3.203 38.493 1.00 87.38 251 LEU A N 1
ATOM 2017 C CA . LEU A 1 251 ? -16.550 -4.184 39.317 1.00 87.38 251 LEU A CA 1
ATOM 2018 C C . LEU A 1 251 ? -16.208 -3.662 40.719 1.00 87.38 251 LEU A C 1
ATOM 2020 O O . LEU A 1 251 ? -16.200 -4.454 41.661 1.00 87.38 251 LEU A O 1
ATOM 2024 N N . ALA A 1 252 ? -15.919 -2.365 40.855 1.00 87.31 252 ALA A N 1
ATOM 2025 C CA . ALA A 1 252 ? -15.646 -1.731 42.144 1.00 87.31 252 ALA A CA 1
ATOM 2026 C C . ALA A 1 252 ? -16.925 -1.536 42.976 1.00 87.31 252 ALA A C 1
ATOM 2028 O O . ALA A 1 252 ? -16.924 -1.749 44.185 1.00 87.31 252 ALA A O 1
ATOM 2029 N N . LEU A 1 253 ? -18.032 -1.173 42.323 1.00 88.00 253 LEU A N 1
ATOM 2030 C CA . LEU A 1 253 ? -19.302 -0.868 42.984 1.00 88.00 253 LEU A CA 1
ATOM 2031 C C . LEU A 1 253 ? -20.158 -2.111 43.280 1.00 88.00 253 LEU A C 1
ATOM 2033 O O . LEU A 1 253 ? -20.955 -2.092 44.221 1.00 88.00 253 LEU A O 1
ATOM 2037 N N . GLU A 1 254 ? -19.998 -3.197 42.513 1.00 88.00 254 GLU A N 1
ATOM 2038 C CA . GLU A 1 254 ? -20.797 -4.424 42.652 1.00 88.00 254 GLU A CA 1
ATOM 2039 C C . GLU A 1 254 ? -20.795 -5.000 44.076 1.00 88.00 254 GLU A C 1
ATOM 2041 O O . GLU A 1 254 ? -21.890 -5.230 44.595 1.00 88.00 254 GLU A O 1
ATOM 2046 N N . PRO A 1 255 ? -19.654 -5.179 44.770 1.00 86.06 255 PRO A N 1
ATOM 2047 C CA . PRO A 1 255 ? -19.646 -5.740 46.123 1.00 86.06 255 PRO A CA 1
ATOM 2048 C C . PRO A 1 255 ? -20.363 -4.870 47.167 1.00 86.06 255 PRO A C 1
ATOM 2050 O O . PRO A 1 255 ? -20.862 -5.392 48.160 1.00 86.06 255 PRO A O 1
ATOM 2053 N N . ILE A 1 256 ? -20.416 -3.553 46.949 1.00 86.75 256 ILE A N 1
ATOM 2054 C CA . ILE A 1 256 ? -20.952 -2.570 47.901 1.00 86.75 256 ILE A CA 1
ATOM 2055 C C . ILE A 1 256 ? -22.462 -2.423 47.714 1.00 86.75 256 ILE A C 1
ATOM 2057 O O . ILE A 1 256 ? -23.234 -2.521 48.665 1.00 86.75 256 ILE A O 1
ATOM 2061 N N . LEU A 1 257 ? -22.908 -2.232 46.471 1.00 85.94 257 LEU A N 1
ATOM 2062 C CA . LEU A 1 257 ? -24.308 -1.930 46.151 1.00 85.94 257 LEU A CA 1
ATOM 2063 C C . LEU A 1 257 ? -25.198 -3.175 46.058 1.00 85.94 257 LEU A C 1
ATOM 2065 O O . LEU A 1 257 ? -26.425 -3.067 45.963 1.00 85.94 257 LEU A O 1
ATOM 2069 N N . THR A 1 258 ? -24.604 -4.368 46.112 1.00 83.31 258 THR A N 1
ATOM 2070 C CA . THR A 1 258 ? -25.339 -5.633 46.262 1.00 83.31 258 THR A CA 1
ATOM 2071 C C . THR A 1 258 ? -25.581 -6.015 47.727 1.00 83.31 258 THR A C 1
ATOM 2073 O O . THR A 1 258 ? -26.382 -6.916 47.988 1.00 83.31 258 THR A O 1
ATOM 2076 N N . ALA A 1 259 ? -24.969 -5.317 48.693 1.00 87.31 259 ALA A N 1
ATOM 2077 C CA . ALA A 1 259 ? -25.173 -5.561 50.119 1.00 87.31 259 ALA A CA 1
ATOM 2078 C C . ALA A 1 259 ? -26.578 -5.108 50.575 1.00 87.31 259 ALA A C 1
ATOM 2080 O O . ALA A 1 259 ? -27.013 -3.982 50.324 1.00 87.31 259 ALA A O 1
ATOM 2081 N N . ALA A 1 260 ? -27.325 -6.004 51.231 1.00 85.06 260 ALA A N 1
ATOM 2082 C CA . ALA A 1 260 ? -28.751 -5.809 51.527 1.00 85.06 260 ALA A CA 1
ATOM 2083 C C . ALA A 1 260 ? -29.039 -4.653 52.505 1.00 85.06 260 ALA A C 1
ATOM 2085 O O . ALA A 1 260 ? -30.119 -4.062 52.479 1.00 85.06 260 ALA A O 1
ATOM 2086 N N . ASP A 1 261 ? -28.096 -4.353 53.389 1.00 84.69 261 ASP A N 1
ATOM 2087 C CA . ASP A 1 261 ? -28.115 -3.209 54.294 1.00 84.69 261 ASP A CA 1
ATOM 2088 C C . ASP A 1 261 ? -27.882 -1.891 53.543 1.00 84.69 261 ASP A C 1
ATOM 2090 O O . ASP A 1 261 ? -28.678 -0.964 53.707 1.00 84.69 261 ASP A O 1
ATOM 2094 N N . ILE A 1 262 ? -26.890 -1.837 52.648 1.00 83.50 262 ILE A N 1
ATOM 2095 C CA . ILE A 1 262 ? -26.620 -0.668 51.796 1.00 83.50 262 ILE A CA 1
ATOM 2096 C C . ILE A 1 262 ? -27.805 -0.373 50.874 1.00 83.50 262 ILE A C 1
ATOM 2098 O O . ILE A 1 262 ? -28.232 0.773 50.774 1.00 83.50 262 ILE A O 1
ATOM 2102 N N . GLN A 1 263 ? -28.434 -1.394 50.285 1.00 86.81 263 GLN A N 1
ATOM 2103 C CA . GLN A 1 263 ? -29.630 -1.206 49.452 1.00 86.81 263 GLN A CA 1
ATOM 2104 C C . GLN A 1 263 ? -30.815 -0.584 50.206 1.00 86.81 263 GLN A C 1
ATOM 2106 O O . GLN A 1 263 ? -31.647 0.093 49.599 1.00 86.81 263 GLN A O 1
ATOM 2111 N N . ARG A 1 264 ? -30.915 -0.810 51.523 1.00 86.38 264 ARG A N 1
ATOM 2112 C CA . ARG A 1 264 ? -31.943 -0.180 52.368 1.00 86.38 264 ARG A CA 1
ATOM 2113 C C . ARG A 1 264 ? -31.595 1.262 52.715 1.00 86.38 264 ARG A C 1
ATOM 2115 O O . ARG A 1 264 ? -32.507 2.072 52.844 1.00 86.38 264 ARG A O 1
ATOM 2122 N N . GLN A 1 265 ? -30.309 1.565 52.881 1.00 85.62 265 GLN A N 1
ATOM 2123 C CA . GLN A 1 265 ? -29.828 2.909 53.201 1.00 85.62 265 GLN A CA 1
ATOM 2124 C C . GLN A 1 265 ? -29.846 3.831 51.974 1.00 85.62 265 GLN A C 1
ATOM 2126 O O . GLN A 1 265 ? -30.237 4.988 52.094 1.00 85.62 265 GLN A O 1
ATOM 2131 N N . LEU A 1 266 ? -29.489 3.303 50.799 1.00 88.44 266 LEU A N 1
ATOM 2132 C CA . LEU A 1 266 ? -29.294 4.045 49.548 1.00 88.44 266 LEU A CA 1
ATOM 2133 C C . LEU A 1 266 ? -30.116 3.439 48.393 1.00 88.44 266 LEU A C 1
ATOM 2135 O O . LEU A 1 266 ? -29.573 2.888 47.429 1.00 88.44 266 LEU A O 1
ATOM 2139 N N . PRO A 1 267 ? -31.461 3.493 48.471 1.00 88.88 267 PRO A N 1
ATOM 2140 C CA . PRO A 1 267 ? -32.329 2.850 47.488 1.00 88.88 267 PRO A CA 1
ATOM 2141 C C . PRO A 1 267 ? -32.303 3.533 46.112 1.00 88.88 267 PRO A C 1
ATOM 2143 O O . PRO A 1 267 ? -32.655 2.896 45.118 1.00 88.88 267 PRO A O 1
ATOM 2146 N N . ALA A 1 268 ? -31.930 4.815 46.028 1.00 88.75 268 ALA A N 1
ATOM 2147 C CA . ALA A 1 268 ? -31.826 5.534 44.758 1.00 88.75 268 ALA A CA 1
ATOM 2148 C C . ALA A 1 268 ? -30.579 5.087 43.977 1.00 88.75 268 ALA A C 1
ATOM 2150 O O . ALA A 1 268 ? -30.681 4.721 42.807 1.00 88.75 268 ALA A O 1
ATOM 2151 N N . GLU A 1 269 ? -29.437 5.017 44.656 1.00 88.31 269 GLU A N 1
ATOM 2152 C CA . GLU A 1 269 ? -28.148 4.562 44.138 1.00 88.31 269 GLU A CA 1
ATOM 2153 C C . GLU A 1 269 ? -28.214 3.089 43.727 1.00 88.31 269 GLU A C 1
ATOM 2155 O O . GLU A 1 269 ? -27.799 2.729 42.626 1.00 88.31 269 GLU A O 1
ATOM 2160 N N . ALA A 1 270 ? -28.834 2.241 44.557 1.00 87.94 270 ALA A N 1
ATOM 2161 C CA . ALA A 1 270 ? -29.051 0.834 44.233 1.00 87.94 270 ALA A CA 1
ATOM 2162 C C . ALA A 1 270 ? -29.910 0.650 42.967 1.00 87.94 270 ALA A C 1
ATOM 2164 O O . ALA A 1 270 ? -29.638 -0.234 42.153 1.00 87.94 270 ALA A O 1
ATOM 2165 N N . ARG A 1 271 ? -30.932 1.497 42.758 1.00 89.44 271 ARG A N 1
ATOM 2166 C CA . ARG A 1 271 ? -31.744 1.483 41.526 1.00 89.44 271 ARG A CA 1
ATOM 2167 C C . ARG A 1 271 ? -30.949 1.942 40.307 1.00 89.44 271 ARG A C 1
ATOM 2169 O O . ARG A 1 271 ? -31.088 1.327 39.253 1.00 89.44 271 ARG A O 1
ATOM 2176 N N . ALA A 1 272 ? -30.139 2.992 40.443 1.00 89.19 272 ALA A N 1
ATOM 2177 C CA . ALA A 1 272 ? -29.282 3.483 39.366 1.00 89.19 272 ALA A CA 1
ATOM 2178 C C . ALA A 1 272 ? -28.263 2.412 38.942 1.00 89.19 272 ALA A C 1
ATOM 2180 O O . ALA A 1 272 ? -28.187 2.069 37.762 1.00 89.19 272 ALA A O 1
ATOM 2181 N N . PHE A 1 273 ? -27.579 1.794 39.909 1.00 90.69 273 PHE A N 1
ATOM 2182 C CA . PHE A 1 273 ? -26.649 0.694 39.661 1.00 90.69 273 PHE A CA 1
ATOM 2183 C C . PHE A 1 273 ? -27.332 -0.516 39.017 1.00 90.69 273 PHE A C 1
ATOM 2185 O O . PHE A 1 273 ? -26.815 -1.062 38.049 1.00 90.69 273 PHE A O 1
ATOM 2192 N N . ALA A 1 274 ? -28.524 -0.910 39.478 1.00 89.44 274 ALA A N 1
ATOM 2193 C CA . ALA A 1 274 ? -29.274 -2.014 38.874 1.00 89.44 274 ALA A CA 1
ATOM 2194 C C . ALA A 1 274 ? -29.667 -1.746 37.406 1.00 89.44 274 ALA A C 1
ATOM 2196 O O . ALA A 1 274 ? -29.757 -2.679 36.604 1.00 89.44 274 ALA A O 1
ATOM 2197 N N . ALA A 1 275 ? -29.900 -0.480 37.038 1.00 89.19 275 ALA A N 1
ATOM 2198 C CA . ALA A 1 275 ? -30.163 -0.097 35.654 1.00 89.19 275 ALA A CA 1
ATOM 2199 C C . ALA A 1 275 ? -28.915 -0.299 34.778 1.00 89.19 275 ALA A C 1
ATOM 2201 O O . ALA A 1 275 ? -29.019 -0.895 33.704 1.00 89.19 275 ALA A O 1
ATOM 2202 N N . VAL A 1 276 ? -27.748 0.138 35.266 1.00 89.62 276 VAL A N 1
ATOM 2203 C CA . VAL A 1 276 ? -26.457 -0.047 34.584 1.00 89.62 276 VAL A CA 1
ATOM 2204 C C . VAL A 1 276 ? -26.072 -1.525 34.514 1.00 89.62 276 VAL A C 1
ATOM 2206 O O . VAL A 1 276 ? -25.691 -1.998 33.452 1.00 89.62 276 VAL A O 1
ATOM 2209 N N . ASP A 1 277 ? -26.257 -2.291 35.591 1.00 87.50 277 ASP A N 1
ATOM 2210 C CA . ASP A 1 277 ? -26.023 -3.741 35.628 1.00 87.50 277 ASP A CA 1
ATOM 2211 C C . ASP A 1 277 ? -26.815 -4.478 34.538 1.00 87.50 277 ASP A C 1
ATOM 2213 O O . ASP A 1 277 ? -26.270 -5.328 33.832 1.00 87.50 277 ASP A O 1
ATOM 2217 N N . ARG A 1 278 ? -28.090 -4.117 34.338 1.00 86.00 278 ARG A N 1
ATOM 2218 C CA . ARG A 1 278 ? -28.904 -4.686 33.257 1.00 86.00 278 ARG A CA 1
ATOM 2219 C C . ARG A 1 278 ? -28.351 -4.326 31.875 1.00 86.00 278 ARG A C 1
ATOM 2221 O O . ARG A 1 278 ? -28.319 -5.201 31.014 1.00 86.00 278 ARG A O 1
ATOM 2228 N N . GLN A 1 279 ? -27.950 -3.074 31.657 1.00 85.62 279 GLN A N 1
ATOM 2229 C CA . GLN A 1 279 ? -27.400 -2.628 30.371 1.00 85.62 279 GLN A CA 1
ATOM 2230 C C . GLN A 1 279 ? -26.061 -3.307 30.074 1.00 85.62 279 GLN A C 1
ATOM 2232 O O . GLN A 1 279 ? -25.887 -3.867 28.997 1.00 85.62 279 GLN A O 1
ATOM 2237 N N . LEU A 1 280 ? -25.159 -3.362 31.054 1.00 82.56 280 LEU A N 1
ATOM 2238 C CA . LEU A 1 280 ? -23.861 -4.010 30.913 1.00 82.56 280 LEU A CA 1
ATOM 2239 C C . LEU A 1 280 ? -24.000 -5.517 30.653 1.00 82.56 280 LEU A C 1
ATOM 2241 O O . LEU A 1 280 ? -23.253 -6.061 29.849 1.00 82.56 280 LEU A O 1
ATOM 2245 N N . LYS A 1 281 ? -24.979 -6.199 31.262 1.00 80.94 281 LYS A N 1
ATOM 2246 C CA . LYS A 1 281 ? -25.280 -7.614 30.965 1.00 80.94 281 LYS A CA 1
ATOM 2247 C C . LYS A 1 281 ? -25.842 -7.836 29.562 1.00 80.94 281 LYS A C 1
ATOM 2249 O O . LYS A 1 281 ? -25.574 -8.883 28.975 1.00 80.94 281 LYS A O 1
ATOM 2254 N N . ASP A 1 282 ? -26.617 -6.890 29.035 1.00 79.69 282 ASP A N 1
ATOM 2255 C CA . ASP A 1 282 ? -27.138 -6.963 27.665 1.00 79.69 282 ASP A CA 1
ATOM 2256 C C . ASP A 1 282 ? -26.019 -6.731 26.636 1.00 79.69 282 ASP A C 1
ATOM 2258 O O . ASP A 1 282 ? -25.902 -7.483 25.669 1.00 79.69 282 ASP A O 1
ATOM 2262 N N . ILE A 1 283 ? -25.126 -5.773 26.909 1.00 77.94 283 ILE A N 1
ATOM 2263 C CA . ILE A 1 283 ? -23.910 -5.520 26.121 1.00 77.94 283 ILE A CA 1
ATOM 2264 C C . ILE A 1 283 ? -22.961 -6.732 26.187 1.00 77.94 283 ILE A C 1
ATOM 2266 O O . ILE A 1 283 ? -22.508 -7.233 25.159 1.00 77.94 283 ILE A O 1
ATOM 2270 N N . ASN A 1 284 ? -22.721 -7.273 27.385 1.00 74.00 284 ASN A N 1
ATOM 2271 C CA . ASN A 1 284 ? -21.846 -8.425 27.634 1.00 74.00 284 ASN A CA 1
ATOM 2272 C C . ASN A 1 284 ? -22.569 -9.771 27.473 1.00 74.00 284 ASN A C 1
ATOM 2274 O O . ASN A 1 284 ? -22.185 -10.770 28.093 1.00 74.00 284 ASN A O 1
ATOM 2278 N N . ARG A 1 285 ? -23.641 -9.836 26.677 1.00 69.31 285 ARG A N 1
ATOM 2279 C CA . ARG A 1 285 ? -24.398 -11.077 26.508 1.00 69.31 285 ARG A CA 1
ATOM 2280 C C . ARG A 1 285 ? -23.486 -12.193 25.995 1.00 69.31 285 ARG A C 1
ATOM 2282 O O . ARG A 1 285 ? -22.550 -11.955 25.234 1.00 69.31 285 ARG A O 1
ATOM 2289 N N . LYS A 1 286 ? -23.780 -13.433 26.415 1.00 54.31 286 LYS A N 1
ATOM 2290 C CA . LYS A 1 286 ? -23.010 -14.628 26.043 1.00 54.31 286 LYS A CA 1
ATOM 2291 C C . LYS A 1 286 ? -22.653 -14.591 24.548 1.00 54.31 286 LYS A C 1
ATOM 2293 O O . LYS A 1 286 ? -23.577 -14.557 23.728 1.00 54.31 286 LYS A O 1
ATOM 2298 N N . PRO A 1 287 ? -21.356 -14.645 24.194 1.00 54.91 287 PRO A N 1
ATOM 2299 C CA . PRO A 1 287 ? -20.954 -14.603 22.800 1.00 54.91 287 PRO A CA 1
ATOM 2300 C C . PRO A 1 287 ? -21.538 -15.811 22.046 1.00 54.91 287 PRO A C 1
ATOM 2302 O O . PRO A 1 287 ? -21.616 -16.910 22.619 1.00 54.91 287 PRO A O 1
ATOM 2305 N N . PRO A 1 288 ? -21.960 -15.633 20.781 1.00 55.50 288 PRO A N 1
ATOM 2306 C CA . PRO A 1 288 ? -22.406 -16.738 19.940 1.00 55.50 288 PRO A CA 1
ATOM 2307 C C . PRO A 1 288 ? -21.280 -17.784 19.754 1.00 55.50 288 PRO A C 1
ATOM 2309 O O . PRO A 1 288 ? -20.109 -17.505 20.046 1.00 55.50 288 PRO A O 1
ATOM 2312 N N . PRO A 1 289 ? -21.607 -19.027 19.341 1.00 51.81 289 PRO A N 1
ATOM 2313 C CA . PRO A 1 289 ? -20.606 -20.070 19.104 1.00 51.81 289 PRO A CA 1
ATOM 2314 C C . PRO A 1 289 ? -19.508 -19.590 18.140 1.00 51.81 289 PRO A C 1
ATOM 2316 O O . PRO A 1 289 ? -19.756 -18.745 17.292 1.00 51.81 289 PRO A O 1
ATOM 2319 N N . ALA A 1 290 ? -18.291 -20.141 18.260 1.00 50.84 290 ALA A N 1
ATOM 2320 C CA . ALA A 1 290 ? -17.072 -19.636 17.603 1.00 50.84 290 ALA A CA 1
ATOM 2321 C C . ALA A 1 290 ? -17.183 -19.380 16.085 1.00 50.84 290 ALA A C 1
ATOM 2323 O O . ALA A 1 290 ? -16.481 -18.524 15.568 1.00 50.84 290 ALA A O 1
ATOM 2324 N N . LYS A 1 291 ? -18.075 -20.092 15.384 1.00 48.88 291 LYS A N 1
ATOM 2325 C CA . LYS A 1 291 ? -18.329 -19.922 13.944 1.00 48.88 291 LYS A CA 1
ATOM 2326 C C . LYS A 1 291 ? -19.063 -18.623 13.579 1.00 48.88 291 LYS A C 1
ATOM 2328 O O . LYS A 1 291 ? -18.966 -18.201 12.438 1.00 48.88 291 LYS A O 1
ATOM 2333 N N . ASP A 1 292 ? -19.746 -18.006 14.542 1.00 52.47 292 ASP A N 1
ATOM 2334 C CA . ASP A 1 292 ? -20.575 -16.807 14.369 1.00 52.47 292 ASP A CA 1
ATOM 2335 C C . ASP A 1 292 ? -20.029 -15.617 15.181 1.00 52.47 292 ASP A C 1
ATOM 2337 O O . ASP A 1 292 ? -20.757 -14.662 15.466 1.00 52.47 292 ASP A O 1
ATOM 2341 N N . ARG A 1 293 ? -18.770 -15.688 15.640 1.00 54.97 293 ARG A N 1
ATOM 2342 C CA . ARG A 1 293 ? -18.157 -14.601 16.409 1.00 54.97 293 ARG A CA 1
ATOM 2343 C C . ARG A 1 293 ? -17.858 -13.427 15.481 1.00 54.97 293 ARG A C 1
ATOM 2345 O O . ARG A 1 293 ? -17.068 -13.593 14.555 1.00 54.97 293 ARG A O 1
ATOM 2352 N N . PRO A 1 294 ? -18.439 -12.243 15.723 1.00 52.69 294 PRO A N 1
ATOM 2353 C CA . PRO A 1 294 ? -18.050 -11.063 14.976 1.00 52.69 294 PRO A CA 1
ATOM 2354 C C . PRO A 1 294 ? -16.624 -10.669 15.364 1.00 52.69 294 PRO A C 1
ATOM 2356 O O . PRO A 1 294 ? -16.312 -10.505 16.546 1.00 52.69 294 PRO A O 1
ATOM 2359 N N . THR A 1 295 ? -15.755 -10.517 14.369 1.00 59.41 295 THR A N 1
ATOM 2360 C CA . THR A 1 295 ? -14.433 -9.918 14.554 1.00 59.41 295 THR A CA 1
ATOM 2361 C C . THR A 1 295 ? -14.576 -8.506 15.129 1.00 59.41 295 THR A C 1
ATOM 2363 O O . THR A 1 295 ? -15.557 -7.817 14.834 1.00 59.41 295 THR A O 1
ATOM 2366 N N . ALA A 1 296 ? -13.587 -8.046 15.904 1.00 57.97 296 ALA A N 1
ATOM 2367 C CA . ALA A 1 296 ? -13.605 -6.746 16.583 1.00 57.97 296 ALA A CA 1
ATOM 2368 C C . ALA A 1 296 ? -14.001 -5.563 15.668 1.00 57.97 296 ALA A C 1
ATOM 2370 O O . ALA A 1 296 ? -14.710 -4.663 16.116 1.00 57.97 296 ALA A O 1
ATOM 2371 N N . LEU A 1 297 ? -13.627 -5.608 14.380 1.00 53.00 297 LEU A N 1
ATOM 2372 C CA . LEU A 1 297 ? -13.911 -4.564 13.382 1.00 53.00 297 LEU A CA 1
ATOM 2373 C C . LEU A 1 297 ? -14.780 -4.985 12.189 1.00 53.00 297 LEU A C 1
ATOM 2375 O O . LEU A 1 297 ? -14.955 -4.183 11.270 1.00 53.00 297 LEU A O 1
ATOM 2379 N N . GLN A 1 298 ? -15.347 -6.196 12.139 1.00 49.03 298 GLN A N 1
ATOM 2380 C CA . GLN A 1 298 ? -16.089 -6.603 10.935 1.00 49.03 298 GLN A CA 1
ATOM 2381 C C . GLN A 1 298 ? -17.491 -5.984 10.840 1.00 49.03 298 GLN A C 1
ATOM 2383 O O . GLN A 1 298 ? -18.477 -6.583 11.264 1.00 49.03 298 GLN A O 1
ATOM 2388 N N . ALA A 1 299 ? -17.551 -4.770 10.272 1.00 36.53 299 ALA A N 1
ATOM 2389 C CA . ALA A 1 299 ? -18.268 -4.408 9.032 1.00 36.53 299 ALA A CA 1
ATOM 2390 C C . ALA A 1 299 ? -18.239 -2.870 8.798 1.00 36.53 299 ALA A C 1
ATOM 2392 O O . ALA A 1 299 ? -18.346 -2.131 9.779 1.00 36.53 299 ALA A O 1
ATOM 2393 N N . PRO A 1 300 ? -18.156 -2.328 7.555 1.00 37.09 300 PRO A N 1
ATOM 2394 C CA . PRO A 1 300 ? -18.025 -2.954 6.236 1.00 37.09 300 PRO A CA 1
ATOM 2395 C C . PRO A 1 300 ? -16.686 -2.577 5.565 1.00 37.09 300 PRO A C 1
ATOM 2397 O O . PRO A 1 300 ? -16.455 -1.417 5.238 1.00 37.09 300 PRO A O 1
ATOM 2400 N N . VAL A 1 301 ? -15.799 -3.546 5.329 1.00 36.12 301 VAL A N 1
ATOM 2401 C CA . VAL A 1 301 ? -14.716 -3.384 4.327 1.00 36.12 301 VAL A CA 1
ATOM 2402 C C . VAL A 1 301 ? -14.939 -4.303 3.127 1.00 36.12 301 VAL A C 1
ATOM 2404 O O . VAL A 1 301 ? -14.436 -4.040 2.050 1.00 36.12 301 VAL A O 1
ATOM 2407 N N . LEU A 1 302 ? -15.762 -5.342 3.259 1.00 37.22 302 LEU A N 1
ATOM 2408 C CA . LEU A 1 302 ? -16.215 -6.186 2.159 1.00 37.22 302 LEU A CA 1
ATOM 2409 C C . LEU A 1 302 ? -17.582 -6.729 2.573 1.00 37.22 302 LEU A C 1
ATOM 2411 O O . LEU A 1 302 ? -17.622 -7.438 3.571 1.00 37.22 302 LEU A O 1
ATOM 2415 N N . CYS A 1 303 ? -18.670 -6.345 1.904 1.00 30.05 303 CYS A N 1
ATOM 2416 C CA . CYS A 1 303 ? -19.877 -7.153 1.666 1.00 30.05 303 CYS A CA 1
ATOM 2417 C C . CYS A 1 303 ? -20.995 -6.261 1.114 1.00 30.05 303 CYS A C 1
ATOM 2419 O O . CYS A 1 303 ? -21.351 -5.241 1.698 1.00 30.05 303 CYS A O 1
ATOM 2421 N N . ASN A 1 304 ? -21.535 -6.702 -0.014 1.00 31.16 304 ASN A N 1
ATOM 2422 C CA . ASN A 1 304 ? -22.670 -6.139 -0.724 1.00 31.16 304 ASN A CA 1
ATOM 2423 C C . ASN A 1 304 ? -23.899 -5.997 0.195 1.00 31.16 304 ASN A C 1
ATOM 2425 O O . ASN A 1 304 ? -24.249 -6.938 0.900 1.00 31.16 304 ASN A O 1
ATOM 2429 N N . ASP A 1 305 ? -24.527 -4.826 0.122 1.00 36.31 305 ASP A N 1
ATOM 2430 C CA . ASP A 1 305 ? -25.814 -4.278 0.598 1.00 36.31 305 ASP A CA 1
ATOM 2431 C C . ASP A 1 305 ? -26.918 -5.108 1.312 1.00 36.31 305 ASP A C 1
ATOM 2433 O O . ASP A 1 305 ? -27.945 -4.519 1.637 1.00 36.31 305 ASP A O 1
ATOM 2437 N N . ASN A 1 306 ? -26.798 -6.404 1.626 1.00 38.03 306 ASN A N 1
ATOM 2438 C CA . ASN A 1 306 ? -27.957 -7.211 2.056 1.00 38.03 306 ASN A CA 1
ATOM 2439 C C . ASN A 1 306 ? -27.837 -8.022 3.359 1.00 38.03 306 ASN A C 1
ATOM 2441 O O . ASN A 1 306 ? -28.763 -8.767 3.680 1.00 38.03 306 ASN A O 1
ATOM 2445 N N . GLU A 1 307 ? -26.802 -7.837 4.180 1.00 38.41 307 GLU A N 1
ATOM 2446 C CA . GLU A 1 307 ? -26.759 -8.442 5.522 1.00 38.41 307 GLU A CA 1
ATOM 2447 C C . GLU A 1 307 ? -26.562 -7.385 6.612 1.00 38.41 307 GLU A C 1
ATOM 2449 O O . GLU A 1 307 ? -25.690 -6.526 6.520 1.00 38.41 307 GLU A O 1
ATOM 2454 N N . LYS A 1 308 ? -27.405 -7.430 7.658 1.00 36.38 308 LYS A N 1
ATOM 2455 C CA . LYS A 1 308 ? -27.310 -6.512 8.804 1.00 36.38 308 LYS A CA 1
ATOM 2456 C C . LYS A 1 308 ? -25.955 -6.710 9.497 1.00 36.38 308 LYS A C 1
ATOM 2458 O O . LYS A 1 308 ? -25.761 -7.776 10.088 1.00 36.38 308 LYS A O 1
ATOM 2463 N N . PRO A 1 309 ? -25.062 -5.706 9.501 1.00 36.25 309 PRO A N 1
ATOM 2464 C CA . PRO A 1 309 ? -23.772 -5.823 10.159 1.00 36.25 309 PRO A CA 1
ATOM 2465 C C . PRO A 1 309 ? -23.978 -5.937 11.671 1.00 36.25 309 PRO A C 1
ATOM 2467 O O . PRO A 1 309 ? -24.586 -5.068 12.296 1.00 36.25 309 PRO A O 1
ATOM 2470 N N . ARG A 1 310 ? -23.503 -7.033 12.265 1.00 41.22 310 ARG A N 1
ATOM 2471 C CA . ARG A 1 310 ? -23.470 -7.224 13.720 1.00 41.22 310 ARG A CA 1
ATOM 2472 C C . ARG A 1 310 ? -22.026 -7.091 14.184 1.00 41.22 310 ARG A C 1
ATOM 2474 O O . ARG A 1 310 ? -21.357 -8.092 14.393 1.00 41.22 310 ARG A O 1
ATOM 2481 N N . THR A 1 311 ? -21.529 -5.868 14.312 1.00 51.00 311 THR A N 1
ATOM 2482 C CA . THR A 1 311 ? -20.226 -5.619 14.942 1.00 51.00 311 THR A CA 1
ATOM 2483 C C . THR A 1 311 ? -20.358 -5.772 16.458 1.00 51.00 311 THR A C 1
ATOM 2485 O O . THR A 1 311 ? -21.412 -5.474 17.012 1.00 51.00 311 THR A O 1
ATOM 2488 N N . ALA A 1 312 ? -19.334 -6.263 17.160 1.00 52.19 312 ALA A N 1
ATOM 2489 C CA . ALA A 1 312 ? -19.369 -6.309 18.629 1.00 52.19 312 ALA A CA 1
ATOM 2490 C C . ALA A 1 312 ? -19.022 -4.954 19.271 1.00 52.19 312 ALA A C 1
ATOM 2492 O O . ALA A 1 312 ? -19.576 -4.629 20.313 1.00 52.19 312 ALA A O 1
ATOM 2493 N N . GLY A 1 313 ? -18.133 -4.165 18.651 1.00 53.44 313 GLY A N 1
ATOM 2494 C CA . GLY A 1 313 ? -17.601 -2.922 19.230 1.00 53.44 313 GLY A CA 1
ATOM 2495 C C . GLY A 1 313 ? -17.933 -1.630 18.478 1.00 53.44 313 GLY A C 1
ATOM 2496 O O . GLY A 1 313 ? -17.500 -0.569 18.898 1.00 53.44 313 GLY A O 1
ATOM 2497 N N . THR A 1 314 ? -18.674 -1.683 17.367 1.00 57.25 314 THR A N 1
ATOM 2498 C CA . THR A 1 314 ? -19.013 -0.494 16.549 1.00 57.25 314 THR A CA 1
ATOM 2499 C C . THR A 1 314 ? -20.499 -0.440 16.192 1.00 57.25 314 THR A C 1
ATOM 2501 O O . THR A 1 314 ? -20.882 0.043 15.126 1.00 57.25 314 THR A O 1
ATOM 2504 N N . GLN A 1 315 ? -21.361 -0.975 17.062 1.00 66.50 315 GLN A N 1
ATOM 2505 C CA . GLN A 1 315 ? -22.805 -0.869 16.858 1.00 66.50 315 GLN A CA 1
ATOM 2506 C C . GLN A 1 315 ? -23.241 0.595 17.004 1.00 66.50 315 GLN A C 1
ATOM 2508 O O . GLN A 1 315 ? -22.794 1.266 17.940 1.00 66.50 315 GLN A O 1
ATOM 2513 N N . PRO A 1 316 ? -24.131 1.102 16.132 1.00 69.75 316 PRO A N 1
ATOM 2514 C CA . PRO A 1 316 ? -24.649 2.457 16.266 1.00 69.75 316 PRO A CA 1
ATOM 2515 C C . PRO A 1 316 ? -25.274 2.677 17.649 1.00 69.75 316 PRO A C 1
ATOM 2517 O O . PRO A 1 316 ? -26.165 1.928 18.053 1.00 69.75 316 PRO A O 1
ATOM 2520 N N . GLY A 1 317 ? -24.826 3.707 18.368 1.00 77.00 317 GLY A N 1
ATOM 2521 C CA . GLY A 1 317 ? -25.356 4.061 19.684 1.00 77.00 317 GLY A CA 1
ATOM 2522 C C . GLY A 1 317 ? -24.703 3.356 20.877 1.00 77.00 317 GLY A C 1
ATOM 2523 O O . GLY A 1 317 ? -25.041 3.695 22.010 1.00 77.00 317 GLY A O 1
ATOM 2524 N N . LEU A 1 318 ? -23.805 2.381 20.669 1.00 81.81 318 LEU A N 1
ATOM 2525 C CA . LEU A 1 318 ? -23.154 1.655 21.771 1.00 81.81 318 LEU A CA 1
ATOM 2526 C C . LEU A 1 318 ? -22.238 2.571 22.593 1.00 81.81 318 LEU A C 1
ATOM 2528 O O . LEU A 1 318 ? -22.282 2.537 23.821 1.00 81.81 318 LEU A O 1
ATOM 2532 N N . LEU A 1 319 ? -21.465 3.430 21.925 1.00 83.62 319 LEU A N 1
ATOM 2533 C CA . LEU A 1 319 ? -20.605 4.418 22.578 1.00 83.62 319 LEU A CA 1
ATOM 2534 C C . LEU A 1 319 ? -21.418 5.342 23.496 1.00 83.62 319 LEU A C 1
ATOM 2536 O O . LEU A 1 319 ? -21.078 5.550 24.657 1.00 83.62 319 LEU A O 1
ATOM 2540 N N . GLU A 1 320 ? -22.531 5.873 22.993 1.00 87.12 320 GLU A N 1
ATOM 2541 C CA . GLU A 1 320 ? -23.416 6.757 23.746 1.00 87.12 320 GLU A CA 1
ATOM 2542 C C . GLU A 1 320 ? -24.095 6.034 24.914 1.00 87.12 320 GLU A C 1
ATOM 2544 O O . GLU A 1 320 ? -24.338 6.641 25.957 1.00 87.12 320 GLU A O 1
ATOM 2549 N N . GLN A 1 321 ? -24.408 4.745 24.762 1.00 86.25 321 GLN A N 1
ATOM 2550 C CA . GLN A 1 321 ? -24.940 3.921 25.849 1.00 86.25 321 GLN A CA 1
ATOM 2551 C C . GLN A 1 321 ? -23.903 3.705 26.955 1.00 86.25 321 GLN A C 1
ATOM 2553 O O . GLN A 1 321 ? -24.235 3.867 28.129 1.00 86.25 321 GLN A O 1
ATOM 2558 N N . LEU A 1 322 ? -22.657 3.394 26.595 1.00 87.94 322 LEU A N 1
ATOM 2559 C CA . LEU A 1 322 ? -21.564 3.198 27.550 1.00 87.94 322 LEU A CA 1
ATOM 2560 C C . LEU A 1 322 ? -21.218 4.490 28.295 1.00 87.94 322 LEU A C 1
ATOM 2562 O O . LEU A 1 322 ? -21.114 4.465 29.518 1.00 87.94 322 LEU A O 1
ATOM 2566 N N . ARG A 1 323 ? -21.179 5.633 27.600 1.00 90.69 323 ARG A N 1
ATOM 2567 C CA . ARG A 1 323 ? -21.012 6.955 28.230 1.00 90.69 323 ARG A CA 1
ATOM 2568 C C . ARG A 1 323 ? -22.085 7.244 29.273 1.00 90.69 323 ARG A C 1
ATOM 2570 O O . ARG A 1 323 ? -21.773 7.638 30.389 1.00 90.69 323 ARG A O 1
ATOM 2577 N N . ARG A 1 324 ? -23.355 6.967 28.954 1.00 90.69 324 ARG A N 1
ATOM 2578 C CA . ARG A 1 324 ? -24.462 7.106 29.920 1.00 90.69 324 ARG A CA 1
ATOM 2579 C C . ARG A 1 324 ? -24.312 6.164 31.114 1.00 90.69 324 ARG A C 1
ATOM 2581 O O . ARG A 1 324 ? -24.672 6.540 32.227 1.00 90.69 324 ARG A O 1
ATOM 2588 N N . CYS A 1 325 ? -23.810 4.946 30.895 1.00 89.94 325 CYS A N 1
ATOM 2589 C CA . CYS A 1 325 ? -23.512 4.021 31.986 1.00 89.94 325 CYS A CA 1
ATOM 2590 C C . CYS A 1 325 ? -22.412 4.580 32.895 1.00 89.94 325 CYS A C 1
ATOM 2592 O O . CYS A 1 325 ? -22.584 4.568 34.111 1.00 89.94 325 CYS A O 1
ATOM 2594 N N . ASN A 1 326 ? -21.328 5.106 32.319 1.00 91.81 326 ASN A N 1
ATOM 2595 C CA . ASN A 1 326 ? -20.230 5.728 33.060 1.00 91.81 326 ASN A CA 1
ATOM 2596 C C . ASN A 1 326 ? -20.694 6.945 33.861 1.00 91.81 326 ASN A C 1
ATOM 2598 O O . ASN A 1 326 ? -20.463 6.996 35.064 1.00 91.81 326 ASN A O 1
ATOM 2602 N N . GLU A 1 327 ? -21.441 7.867 33.251 1.00 92.31 327 GLU A N 1
ATOM 2603 C CA . GLU A 1 327 ? -22.014 9.027 33.950 1.00 92.31 327 GLU A CA 1
ATOM 2604 C C . GLU A 1 327 ? -22.888 8.610 35.147 1.00 92.31 327 GLU A C 1
ATOM 2606 O O . GLU A 1 327 ? -22.826 9.213 36.222 1.00 92.31 327 GLU A O 1
ATOM 2611 N N . ALA A 1 328 ? -23.694 7.555 34.985 1.00 91.00 328 ALA A N 1
ATOM 2612 C CA . ALA A 1 328 ? -24.533 7.032 36.057 1.00 91.00 328 ALA A CA 1
ATOM 2613 C C . ALA A 1 328 ? -23.707 6.397 37.191 1.00 91.00 328 ALA A C 1
ATOM 2615 O O . ALA A 1 328 ? -24.003 6.642 38.363 1.00 91.00 328 ALA A O 1
ATOM 2616 N N . LEU A 1 329 ? -22.680 5.605 36.865 1.00 91.06 329 LEU A N 1
ATOM 2617 C CA . LEU A 1 329 ? -21.794 4.985 37.857 1.00 91.06 329 LEU A CA 1
ATOM 2618 C C . LEU A 1 329 ? -20.951 6.028 38.602 1.00 91.06 329 LEU A C 1
ATOM 2620 O O . LEU A 1 329 ? -20.828 5.936 39.823 1.00 91.06 329 LEU A O 1
ATOM 2624 N N . GLU A 1 330 ? -20.463 7.065 37.920 1.00 91.62 330 GLU A N 1
ATOM 2625 C CA . GLU A 1 330 ? -19.771 8.192 38.553 1.00 91.62 330 GLU A CA 1
ATOM 2626 C C . GLU A 1 330 ? -20.673 8.959 39.522 1.00 91.62 330 GLU A C 1
ATOM 2628 O O . GLU A 1 330 ? -20.238 9.336 40.612 1.00 91.62 330 GLU A O 1
ATOM 2633 N N . GLY A 1 331 ? -21.933 9.198 39.143 1.00 89.31 331 GLY A N 1
ATOM 2634 C CA . GLY A 1 331 ? -22.913 9.830 40.026 1.00 89.31 331 GLY A CA 1
ATOM 2635 C C . GLY A 1 331 ? -23.142 9.012 41.299 1.00 89.31 331 GLY A C 1
ATOM 2636 O O . GLY A 1 331 ? -23.169 9.564 42.399 1.00 89.31 331 GLY A O 1
ATOM 2637 N N . VAL A 1 332 ? -23.236 7.688 41.159 1.00 88.31 332 VAL A N 1
ATOM 2638 C CA . VAL A 1 332 ? -23.356 6.765 42.294 1.00 88.31 332 VAL A CA 1
ATOM 2639 C C . VAL A 1 332 ? -22.098 6.784 43.168 1.00 88.31 332 VAL A C 1
ATOM 2641 O O . VAL A 1 332 ? -22.215 6.899 44.386 1.00 88.31 332 VAL A O 1
ATOM 2644 N N . ALA A 1 333 ? -20.904 6.729 42.573 1.00 87.44 333 ALA A N 1
ATOM 2645 C CA . ALA A 1 333 ? -19.638 6.753 43.304 1.00 87.44 333 ALA A CA 1
ATOM 2646 C C . ALA A 1 333 ? -19.457 8.050 44.113 1.00 87.44 333 ALA A C 1
ATOM 2648 O O . ALA A 1 333 ? -19.176 7.990 45.308 1.00 87.44 333 ALA A O 1
ATOM 2649 N N . LYS A 1 334 ? -19.722 9.219 43.511 1.00 88.06 334 LYS A N 1
ATOM 2650 C CA . LYS A 1 334 ? -19.644 10.526 44.194 1.00 88.06 334 LYS A CA 1
ATOM 2651 C C . LYS A 1 334 ? -20.585 10.611 45.397 1.00 88.06 334 LYS A C 1
ATOM 2653 O O . LYS A 1 334 ? -20.215 11.154 46.438 1.00 88.06 334 LYS A O 1
ATOM 2658 N N . ASN A 1 335 ? -21.796 10.065 45.277 1.00 85.81 335 ASN A N 1
ATOM 2659 C CA . ASN A 1 335 ? -22.739 10.030 46.394 1.00 85.81 335 ASN A CA 1
ATOM 2660 C C . ASN A 1 335 ? -22.225 9.141 47.537 1.00 85.81 335 ASN A C 1
ATOM 2662 O O . ASN A 1 335 ? -22.319 9.539 48.698 1.00 85.81 335 ASN A O 1
ATOM 2666 N N . LEU A 1 336 ? -21.646 7.978 47.228 1.00 83.44 336 LEU A N 1
ATOM 2667 C CA . LEU A 1 336 ? -21.058 7.084 48.233 1.00 83.44 336 LEU A CA 1
ATOM 2668 C C . LEU A 1 336 ? -19.876 7.738 48.963 1.00 83.44 336 LEU A C 1
ATOM 2670 O O . LEU A 1 336 ? -19.831 7.716 50.195 1.00 83.44 336 LEU A O 1
ATOM 2674 N N . GLU A 1 337 ? -18.986 8.408 48.227 1.00 84.00 337 GLU A N 1
ATOM 2675 C CA . GLU A 1 337 ? -17.868 9.171 48.800 1.00 84.00 337 GLU A CA 1
ATOM 2676 C C . GLU A 1 337 ? -18.362 10.276 49.745 1.00 84.00 337 GLU A C 1
ATOM 2678 O O . GLU A 1 337 ? -17.835 10.442 50.846 1.00 84.00 337 GLU A O 1
ATOM 2683 N N . SER A 1 338 ? -19.430 10.994 49.370 1.00 81.31 338 SER A N 1
ATOM 2684 C CA . SER A 1 338 ? -20.026 12.040 50.217 1.00 81.31 338 SER A CA 1
ATOM 2685 C C . SER A 1 338 ? -20.560 11.515 51.558 1.00 81.31 338 SER A C 1
ATOM 2687 O O . SER A 1 338 ? -20.640 12.257 52.537 1.00 81.31 338 SER A O 1
ATOM 2689 N N . LEU A 1 339 ? -20.886 10.222 51.616 1.00 77.25 339 LEU A N 1
ATOM 2690 C CA . LEU A 1 339 ? -21.389 9.521 52.796 1.00 77.25 339 LEU A CA 1
ATOM 2691 C C . LEU A 1 339 ? -20.270 8.846 53.609 1.00 77.25 339 LEU A C 1
ATOM 2693 O O . LEU A 1 339 ? -20.553 8.196 54.615 1.00 77.25 339 LEU A O 1
ATOM 2697 N N . GLY A 1 340 ? -19.007 8.994 53.191 1.00 72.75 340 GLY A N 1
ATOM 2698 C CA . GLY A 1 340 ? -17.847 8.355 53.818 1.00 72.75 340 GLY A CA 1
ATOM 2699 C C . GLY A 1 340 ? -17.751 6.848 53.557 1.00 72.75 340 GLY A C 1
ATOM 2700 O O . GLY A 1 340 ? -16.984 6.159 54.229 1.00 72.75 340 GLY A O 1
ATOM 2701 N N . LEU A 1 341 ? -18.527 6.334 52.600 1.00 65.62 341 LEU A N 1
ATOM 2702 C CA . LEU A 1 341 ? -18.486 4.951 52.142 1.00 65.62 341 LEU A CA 1
ATOM 2703 C C . LEU A 1 341 ? -17.570 4.897 50.916 1.00 65.62 341 LEU A C 1
ATOM 2705 O O . LEU A 1 341 ? -18.035 4.962 49.783 1.00 65.62 341 LEU A O 1
ATOM 2709 N N . ASN A 1 342 ? -16.258 4.834 51.138 1.00 53.56 342 ASN A N 1
ATOM 2710 C CA . ASN A 1 342 ? -15.320 4.656 50.030 1.00 53.56 342 ASN A CA 1
ATOM 2711 C C . ASN A 1 342 ? -15.337 3.202 49.549 1.00 53.56 342 ASN A C 1
ATOM 2713 O O . ASN A 1 342 ? -15.417 2.278 50.365 1.00 53.56 342 ASN A O 1
ATOM 2717 N N . ALA A 1 343 ? -15.266 3.042 48.227 1.00 50.03 343 ALA A N 1
ATOM 2718 C CA . ALA A 1 343 ? -15.122 1.751 47.566 1.00 50.03 343 ALA A CA 1
ATOM 2719 C C . ALA A 1 343 ? -13.726 1.142 47.734 1.00 50.03 343 ALA A C 1
ATOM 2721 O O . ALA A 1 343 ? -12.743 1.921 47.783 1.00 50.03 343 ALA A O 1
#